Protein AF-0000000076603693 (afdb_homodimer)

Solvent-accessible surface area (backbone atoms only — not comparable to full-atom values): 17210 Å² total; per-residue (Å²): 90,34,34,38,36,34,18,38,39,65,52,44,59,67,60,52,39,51,55,46,64,73,42,57,88,72,38,78,46,38,36,31,18,12,21,44,52,58,56,62,82,32,86,73,39,59,75,39,58,51,23,32,18,96,72,34,80,58,77,83,32,40,60,62,47,77,45,74,55,86,97,42,32,35,33,35,22,10,33,82,89,34,51,42,73,48,29,48,59,62,49,48,53,49,31,60,74,66,64,32,41,33,36,38,30,27,76,61,18,45,65,46,73,48,78,54,96,79,24,38,38,36,22,31,8,3,56,64,59,26,27,62,36,86,64,30,20,27,28,44,36,37,47,58,95,53,35,40,37,40,35,32,24,33,90,86,71,45,80,76,46,74,48,77,44,75,58,75,134,91,32,34,38,36,35,16,37,40,66,51,44,59,66,60,51,38,52,54,46,64,73,41,56,87,72,37,78,44,36,37,30,18,12,20,44,53,58,55,61,83,33,86,74,37,59,76,37,57,52,23,33,20,96,72,33,80,56,76,84,32,40,61,62,46,78,45,76,55,86,95,41,32,34,35,36,23,10,34,82,91,34,50,42,72,50,30,48,60,60,48,49,54,50,31,59,76,67,63,31,41,34,36,40,31,27,76,62,19,45,64,45,74,48,77,53,95,78,23,36,38,38,22,30,8,4,54,64,60,27,26,61,36,88,65,33,20,27,28,45,36,37,48,56,95,52,33,40,37,42,35,30,23,33,89,85,71,45,80,75,48,74,48,78,42,75,58,75,132

pLDDT: mean 96.9, std 3.81, range [58.75, 98.94]

Foldseek 3Di:
DKEWEAEQQQCPQVLLQLVCVVCVVPHPAYEYQENNLDACVDPSNVRYLYAYDPNHPHPVHHQWDWDDDPPFIEIGHACPVQPVLPDCVSVVVVCVVSVGQEYEYEDNLEFDWDQDPNHIYTYQHHQHDHPPDPFHWIWMWDDDPFKIKIFIAHSVGDTDDIDIDTRDD/DKEWEAEQQQQPQVLLQLVCVVCVVPHPAYEYQENNLDACVDPSN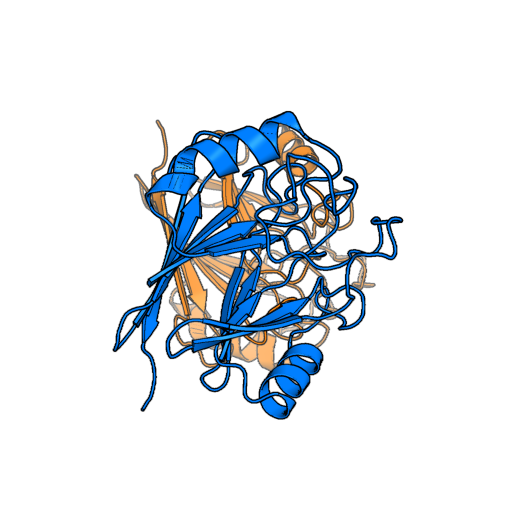VRYLYAYDPNHPHPVHHQWDWDDDPPFIEIGHACPVQPVLPDCVSVVVVCVVSVGQEYEYEDNLEFDWDQDPNHIYTYQHHQHDHPPDPFHWIWMWDDDPFKIKIFIAHSVGDTDDIDIDTRDD

Secondary structure (DSSP, 8-state):
-EEEEE---TT-HHHHHHHHHHHTTT-SEEEE-S---S-TTSTTTTTEEE---TT---TTS-SEEEEEETTEEEEEE-STTTTTTT-SHHHHHHHHHTT-SEEE--SS---EEEEETTEEEEE---SSS-SSSS---EEEEEE-SSEEEEEEE-TTS-EEEEEEEE---/-EEEEE---TT-HHHHHHHHHHHTTT-SEEEE-S---S-TTSTTTTTEEE---TT---TTS-SEEEEEETTEEEEEE-STTTTTTT-SHHHHHHHHHTT-SEEE--SS---EEEEETTEEEEE---SSS-SSSS---EEEEEE-SSEEEEEEE-TTS-EEEEEEEE---

Structure (mmCIF, N/CA/C/O backbone):
data_AF-0000000076603693-model_v1
#
loop_
_entity.id
_entity.type
_entity.pdbx_description
1 polymer Phosphoesterase
#
loop_
_atom_site.group_PDB
_atom_site.id
_atom_site.type_symbol
_atom_site.label_atom_id
_atom_site.label_alt_id
_atom_site.label_comp_id
_atom_site.label_asym_id
_atom_site.label_entity_id
_atom_site.label_seq_id
_atom_site.pdbx_PDB_ins_code
_atom_site.Cartn_x
_atom_site.Cartn_y
_atom_site.Cartn_z
_atom_site.occupancy
_atom_site.B_iso_or_equiv
_atom_site.auth_seq_id
_atom_site.auth_comp_id
_atom_site.auth_asym_id
_atom_site.auth_atom_id
_atom_site.pdbx_PDB_model_num
ATOM 1 N N . MET A 1 1 ? 12.805 22.625 1.606 1 96.12 1 MET A N 1
ATOM 2 C CA . MET A 1 1 ? 11.688 22.703 2.545 1 96.12 1 MET A CA 1
ATOM 3 C C . MET A 1 1 ? 11.352 21.328 3.105 1 96.12 1 MET A C 1
ATOM 5 O O . MET A 1 1 ? 11.453 20.328 2.396 1 96.12 1 MET A O 1
ATOM 9 N N . LYS A 1 2 ? 10.938 21.312 4.422 1 98.5 2 LYS A N 1
ATOM 10 C CA . LYS A 1 2 ? 10.508 20.062 5.039 1 98.5 2 LYS A CA 1
ATOM 11 C C . LYS A 1 2 ? 9.086 20.172 5.578 1 98.5 2 LYS A C 1
ATOM 13 O O . LYS A 1 2 ? 8.727 21.188 6.184 1 98.5 2 LYS A O 1
ATOM 18 N N . VAL A 1 3 ? 8.305 19.125 5.344 1 98.81 3 VAL A N 1
ATOM 19 C CA . VAL A 1 3 ? 6.902 19.125 5.746 1 98.81 3 VAL A CA 1
ATOM 20 C C . VAL A 1 3 ? 6.594 17.844 6.52 1 98.81 3 VAL A C 1
ATOM 22 O O . VAL A 1 3 ? 6.902 16.734 6.062 1 98.81 3 VAL A O 1
ATOM 25 N N . LEU A 1 4 ? 6.062 17.984 7.715 1 98.88 4 LEU A N 1
ATOM 26 C CA . LEU A 1 4 ? 5.531 16.828 8.445 1 98.88 4 LEU A CA 1
ATOM 27 C C . LEU A 1 4 ? 4.105 16.516 8 1 98.88 4 LEU A C 1
ATOM 29 O O . LEU A 1 4 ? 3.25 17.406 7.973 1 98.88 4 LEU A O 1
ATOM 33 N N . ILE A 1 5 ? 3.789 15.32 7.598 1 98.94 5 ILE A N 1
ATOM 34 C CA . ILE A 1 5 ? 2.463 14.898 7.156 1 98.94 5 ILE A CA 1
ATOM 35 C C . ILE A 1 5 ? 2.004 13.695 7.969 1 98.94 5 ILE A C 1
ATOM 37 O O . ILE A 1 5 ? 2.701 12.68 8.031 1 98.94 5 ILE A O 1
ATOM 41 N N . MET A 1 6 ? 0.936 13.734 8.625 1 98.81 6 MET A N 1
ATOM 42 C CA . MET A 1 6 ? 0.341 12.594 9.312 1 98.81 6 MET A CA 1
ATOM 43 C C . MET A 1 6 ? -1.167 12.547 9.094 1 98.81 6 MET A C 1
ATOM 45 O O . MET A 1 6 ? -1.743 13.484 8.523 1 98.81 6 MET A O 1
ATOM 49 N N . SER A 1 7 ? -1.815 11.484 9.305 1 98.75 7 SER A N 1
ATOM 50 C CA . SER A 1 7 ? -3.246 11.273 9.102 1 98.75 7 SER A CA 1
ATOM 51 C C . SER A 1 7 ? -3.779 10.172 10.008 1 98.75 7 SER A C 1
ATOM 53 O O . SER A 1 7 ? -3.006 9.375 10.547 1 98.75 7 SER A O 1
ATOM 55 N N . ASP A 1 8 ? -5.043 10.18 10.281 1 98.75 8 ASP A N 1
ATOM 56 C CA . ASP A 1 8 ? -5.773 9.07 10.891 1 98.75 8 ASP A CA 1
ATOM 57 C C . ASP A 1 8 ? -5.176 8.695 12.242 1 98.75 8 ASP A C 1
ATOM 59 O O . ASP A 1 8 ? -4.891 7.52 12.492 1 98.75 8 ASP A O 1
ATOM 63 N N . SER A 1 9 ? -5 9.727 13.062 1 98.56 9 SER A N 1
ATOM 64 C CA . SER A 1 9 ? -4.469 9.516 14.406 1 98.56 9 SER A CA 1
ATOM 65 C C . SER A 1 9 ? -5.57 9.109 15.383 1 98.56 9 SER A C 1
ATOM 67 O O . SER A 1 9 ? -5.289 8.633 16.484 1 98.56 9 SER A O 1
ATOM 69 N N . HIS A 1 10 ? -6.832 9.352 15.117 1 98.38 10 HIS A N 1
ATOM 70 C CA . HIS A 1 10 ? -8.039 8.82 15.742 1 98.38 10 HIS A CA 1
ATOM 71 C C . HIS A 1 10 ? -8.031 9.047 17.25 1 98.38 10 HIS A C 1
ATOM 73 O O . HIS A 1 10 ? -8.25 8.117 18.031 1 98.38 10 HIS A O 1
ATOM 79 N N . GLY A 1 11 ? -7.809 10.234 17.578 1 97.88 11 GLY A N 1
ATOM 80 C CA . GLY A 1 11 ? -8.039 10.664 18.953 1 97.88 11 GLY A CA 1
ATOM 81 C C . GLY A 1 11 ? -6.844 10.438 19.859 1 97.88 11 GLY A C 1
ATOM 82 O O . GLY A 1 11 ? -6.902 10.727 21.047 1 97.88 11 GLY A O 1
ATOM 83 N N . ASN A 1 12 ? -5.738 9.938 19.281 1 97.94 12 ASN A N 1
ATOM 84 C CA . ASN A 1 12 ? -4.566 9.695 20.109 1 97.94 12 ASN A CA 1
ATOM 85 C C . ASN A 1 12 ? -3.756 10.969 20.328 1 97.94 12 ASN A C 1
ATOM 87 O O . ASN A 1 12 ? -2.773 11.211 19.625 1 97.94 12 ASN A O 1
ATOM 91 N N . LYS A 1 13 ? -4.035 11.68 21.375 1 97.44 13 LYS A N 1
ATOM 92 C CA . LYS A 1 13 ? -3.445 12.977 21.688 1 97.44 13 LYS A CA 1
ATOM 93 C C . LYS A 1 13 ? -1.946 12.852 21.938 1 97.44 13 LYS A C 1
ATOM 95 O O . LYS A 1 13 ? -1.162 13.688 21.484 1 97.44 13 LYS A O 1
ATOM 100 N N . GLU A 1 14 ? -1.661 11.844 22.641 1 97.44 14 GLU A N 1
ATOM 101 C CA . GLU A 1 14 ? -0.266 11.656 23.031 1 97.44 14 GLU A CA 1
ATOM 102 C C . GLU A 1 14 ? 0.625 11.461 21.797 1 97.44 14 GLU A C 1
ATOM 104 O O . GLU A 1 14 ? 1.678 12.094 21.688 1 97.44 14 GLU A O 1
ATOM 109 N N . LEU A 1 15 ? 0.207 10.664 20.938 1 97.06 15 LEU A N 1
ATOM 110 C CA . LEU A 1 15 ? 0.999 10.359 19.75 1 97.06 15 LEU A CA 1
ATOM 111 C C . LEU A 1 15 ? 1.124 11.594 18.859 1 97.06 15 LEU A C 1
ATOM 113 O O . LEU A 1 15 ? 2.205 11.875 18.328 1 97.06 15 LEU A O 1
ATOM 117 N N . VAL A 1 16 ? 0.057 12.297 18.688 1 98.19 16 VAL A N 1
ATOM 118 C CA . VAL A 1 16 ? 0.074 13.508 17.875 1 98.19 16 VAL A CA 1
ATOM 119 C C . VAL A 1 16 ? 1.059 14.516 18.469 1 98.19 16 VAL A C 1
ATOM 121 O O . VAL A 1 16 ? 1.891 15.078 17.75 1 98.19 16 VAL A O 1
ATOM 124 N N . THR A 1 17 ? 0.983 14.695 19.734 1 97.88 17 THR A N 1
ATOM 125 C CA . THR A 1 17 ? 1.849 15.656 20.422 1 97.88 17 THR A CA 1
ATOM 126 C C . THR A 1 17 ? 3.309 15.219 20.328 1 97.88 17 THR A C 1
ATOM 128 O O . THR A 1 17 ? 4.188 16.047 20.062 1 97.88 17 THR A O 1
ATOM 131 N N . LYS A 1 18 ? 3.531 13.977 20.547 1 97.75 18 LYS A N 1
ATOM 132 C CA . LYS A 1 18 ? 4.887 13.438 20.516 1 97.75 18 LYS A CA 1
ATOM 133 C C . LYS A 1 18 ? 5.535 13.664 19.156 1 97.75 18 LYS A C 1
ATOM 135 O O . LYS A 1 18 ? 6.676 14.133 19.078 1 97.75 18 LYS A O 1
ATOM 140 N N . VAL A 1 19 ? 4.848 13.367 18.094 1 98.06 19 VAL A N 1
ATOM 141 C CA . VAL A 1 19 ? 5.375 13.523 16.75 1 98.06 19 VAL A CA 1
ATOM 142 C C . VAL A 1 19 ? 5.594 15.008 16.438 1 98.06 19 VAL A C 1
ATOM 144 O O . VAL A 1 19 ? 6.629 15.391 15.898 1 98.06 19 VAL A O 1
ATOM 147 N N . LYS A 1 20 ? 4.66 15.781 16.812 1 97.75 20 LYS A N 1
ATOM 148 C CA . LYS A 1 20 ? 4.754 17.234 16.656 1 97.75 20 LYS A CA 1
ATOM 149 C C . LYS A 1 20 ? 6.008 17.781 17.328 1 97.75 20 LYS A C 1
ATOM 151 O O . LYS A 1 20 ? 6.793 18.484 16.703 1 97.75 20 LYS A O 1
ATOM 156 N N . GLU A 1 21 ? 6.16 17.438 18.516 1 97.38 21 GLU A N 1
ATOM 157 C CA . GLU A 1 21 ? 7.281 17.953 19.297 1 97.38 21 GLU A CA 1
ATOM 158 C C . GLU A 1 21 ? 8.609 17.438 18.766 1 97.38 21 GLU A C 1
ATOM 160 O O . GLU A 1 21 ? 9.609 18.156 18.766 1 97.38 21 GLU A O 1
ATOM 165 N N . ARG A 1 22 ? 8.609 16.25 18.328 1 97.94 22 ARG A N 1
ATOM 166 C CA . ARG A 1 22 ? 9.828 15.625 17.828 1 97.94 22 ARG A CA 1
ATOM 167 C C . ARG A 1 22 ? 10.383 16.391 16.625 1 97.94 22 ARG A C 1
ATOM 169 O O . ARG A 1 22 ? 11.602 16.5 16.469 1 97.94 22 ARG A O 1
ATOM 176 N N . HIS A 1 23 ? 9.453 16.938 15.828 1 97.94 23 HIS A N 1
ATOM 177 C CA . HIS A 1 23 ? 9.906 17.453 14.539 1 97.94 23 HIS A CA 1
ATOM 178 C C . HIS A 1 23 ? 9.688 18.953 14.43 1 97.94 23 HIS A C 1
ATOM 180 O O . HIS A 1 23 ? 10.047 19.562 13.422 1 97.94 23 HIS A O 1
ATOM 186 N N . SER A 1 24 ? 9.156 19.625 15.445 1 96.25 24 SER A N 1
ATOM 187 C CA . SER A 1 24 ? 8.719 21.016 15.391 1 96.25 24 SER A CA 1
ATOM 188 C C . SER A 1 24 ? 9.867 21.922 14.969 1 96.25 24 SER A C 1
ATOM 190 O O . SER A 1 24 ? 9.656 22.906 14.258 1 96.25 24 SER A O 1
ATOM 192 N N . ASP A 1 25 ? 11.07 21.562 15.32 1 96.44 25 ASP A N 1
ATOM 193 C CA . ASP A 1 25 ? 12.195 22.469 15.07 1 96.44 25 ASP A CA 1
ATOM 194 C C . ASP A 1 25 ? 12.797 22.234 13.688 1 96.44 25 ASP A C 1
ATOM 196 O O . ASP A 1 25 ? 13.594 23.031 13.203 1 96.44 25 ASP A O 1
ATOM 200 N N . GLU A 1 26 ? 12.414 21.234 13.062 1 97.06 26 GLU A N 1
ATOM 201 C CA . GLU A 1 26 ? 13.102 20.922 11.812 1 97.06 26 GLU A CA 1
ATOM 202 C C . GLU A 1 26 ? 12.188 21.125 10.609 1 97.06 26 GLU A C 1
ATOM 204 O O . GLU A 1 26 ? 12.656 21.266 9.484 1 97.06 26 GLU A O 1
ATOM 209 N N . VAL A 1 27 ? 10.867 21.109 10.789 1 98.12 27 VAL A N 1
ATOM 210 C CA . VAL A 1 27 ? 9.969 21.203 9.648 1 98.12 27 VAL A CA 1
ATOM 211 C C . VAL A 1 27 ? 9.453 22.625 9.508 1 98.12 27 VAL A C 1
ATOM 213 O O . VAL A 1 27 ? 9.383 23.375 10.492 1 98.12 27 VAL A O 1
ATOM 216 N N . ASN A 1 28 ? 9.07 22.969 8.258 1 97.44 28 ASN A N 1
ATOM 217 C CA . ASN A 1 28 ? 8.523 24.297 7.961 1 97.44 28 ASN A CA 1
ATOM 218 C C . ASN A 1 28 ? 7.012 24.328 8.172 1 97.44 28 ASN A C 1
ATOM 220 O O . ASN A 1 28 ? 6.461 25.375 8.539 1 97.44 28 ASN A O 1
ATOM 224 N N . VAL A 1 29 ? 6.406 23.266 7.945 1 98.12 29 VAL A N 1
ATOM 225 C CA . VAL A 1 29 ? 4.949 23.156 8.016 1 98.12 29 VAL A CA 1
ATOM 226 C C . VAL A 1 29 ? 4.555 21.766 8.477 1 98.12 29 VAL A C 1
ATOM 228 O O . VAL A 1 29 ? 5.285 20.797 8.25 1 98.12 29 VAL A O 1
ATOM 231 N N . MET A 1 30 ? 3.424 21.703 9.156 1 98.81 30 MET A N 1
ATOM 232 C CA . MET A 1 30 ? 2.842 20.422 9.562 1 98.81 30 MET A CA 1
ATOM 233 C C . MET A 1 30 ? 1.438 20.266 8.992 1 98.81 30 MET A C 1
ATOM 235 O O . MET A 1 30 ? 0.639 21.203 9.016 1 98.81 30 MET A O 1
ATOM 239 N N . ILE A 1 31 ? 1.154 19.062 8.43 1 98.88 31 ILE A N 1
ATOM 240 C CA . ILE A 1 31 ? -0.124 18.781 7.789 1 98.88 31 ILE A CA 1
ATOM 241 C C . ILE A 1 31 ? -0.776 17.562 8.461 1 98.88 31 ILE A C 1
ATOM 243 O O . ILE A 1 31 ? -0.109 16.562 8.734 1 98.88 31 ILE A O 1
ATOM 247 N N . HIS A 1 32 ? -2.008 17.656 8.828 1 98.94 32 HIS A N 1
ATOM 248 C CA . HIS A 1 32 ? -2.824 16.516 9.219 1 98.94 32 HIS A CA 1
ATOM 249 C C . HIS A 1 32 ? -3.963 16.281 8.227 1 98.94 32 HIS A C 1
ATOM 251 O O . HIS A 1 32 ? -4.824 17.141 8.055 1 98.94 32 HIS A O 1
ATOM 257 N N . CYS A 1 33 ? -4.051 15.094 7.641 1 98.88 33 CYS A N 1
ATOM 258 C CA . CYS A 1 33 ? -4.941 14.844 6.516 1 98.88 33 CYS A CA 1
ATOM 259 C C . CYS A 1 33 ? -6.305 14.352 6.996 1 98.88 33 CYS A C 1
ATOM 261 O O . CYS A 1 33 ? -7.066 13.773 6.223 1 98.88 33 CYS A O 1
ATOM 263 N N . GLY A 1 34 ? -6.637 14.523 8.227 1 98.75 34 GLY A N 1
ATOM 264 C CA . GLY A 1 34 ? -7.984 14.25 8.703 1 98.75 34 GLY A CA 1
ATOM 265 C C . GLY A 1 34 ? -8.062 13.031 9.602 1 98.75 34 GLY A C 1
ATOM 266 O O . GLY A 1 34 ? -7.086 12.297 9.75 1 98.75 34 GLY A O 1
ATOM 267 N N . ASP A 1 35 ? -9.219 12.906 10.258 1 98.81 35 ASP A N 1
ATOM 268 C CA . ASP A 1 35 ? -9.5 11.883 11.266 1 98.81 35 ASP A CA 1
ATOM 269 C C . ASP A 1 35 ? -8.531 11.984 12.438 1 98.81 35 ASP A C 1
ATOM 271 O O . ASP A 1 35 ? -7.953 10.984 12.859 1 98.81 35 ASP A O 1
ATOM 275 N N . SER A 1 36 ? -8.25 13.188 12.812 1 98.62 36 SER A N 1
ATOM 276 C CA . SER A 1 36 ? -7.562 13.414 14.078 1 98.62 36 SER A CA 1
ATOM 277 C C . SER A 1 36 ? -8.477 13.102 15.258 1 98.62 36 SER A C 1
ATOM 279 O O . SER A 1 36 ? -8.016 12.633 16.297 1 98.62 36 SER A O 1
ATOM 281 N N . GLU A 1 37 ? -9.789 13.438 15.039 1 98.62 37 GLU A N 1
ATOM 282 C CA . GLU A 1 37 ? -10.859 13.289 16.016 1 98.62 37 GLU A CA 1
ATOM 283 C C . GLU A 1 37 ? -10.617 14.195 17.234 1 98.62 37 GLU A C 1
ATOM 285 O O . GLU A 1 37 ? -11.125 13.922 18.328 1 98.62 37 GLU A O 1
ATOM 290 N N . LEU A 1 38 ? -9.734 15.109 17.094 1 98.5 38 LEU A N 1
ATOM 291 C CA . LEU A 1 38 ? -9.469 16.141 18.094 1 98.5 38 LEU A CA 1
ATOM 292 C C . LEU A 1 38 ? -10.039 17.484 17.641 1 98.5 38 LEU A C 1
ATOM 294 O O . LEU A 1 38 ? -10.188 17.734 16.438 1 98.5 38 LEU A O 1
ATOM 298 N N . PRO A 1 39 ? -10.328 18.375 18.609 1 98.12 39 PRO A N 1
ATOM 299 C CA . PRO A 1 39 ? -10.805 19.688 18.219 1 98.12 39 PRO A CA 1
ATOM 300 C C . PRO A 1 39 ? -9.758 20.484 17.438 1 98.12 39 PRO A C 1
ATOM 302 O O . PRO A 1 39 ? -8.57 20.438 17.75 1 98.12 39 PRO A O 1
ATOM 305 N N . LYS A 1 40 ? -10.219 21.203 16.422 1 97.81 40 LYS A N 1
ATOM 306 C CA . LYS A 1 40 ? -9.32 21.984 15.578 1 97.81 40 LYS A CA 1
ATOM 307 C C . LYS A 1 40 ? -8.484 22.953 16.406 1 97.81 40 LYS A C 1
ATOM 309 O O . LYS A 1 40 ? -7.309 23.188 16.109 1 97.81 40 LYS A O 1
ATOM 314 N N . ASN A 1 41 ? -9.055 23.516 17.5 1 96.75 41 ASN A N 1
ATOM 315 C CA . ASN A 1 41 ? -8.383 24.547 18.281 1 96.75 41 ASN A CA 1
ATOM 316 C C . ASN A 1 41 ? -7.66 23.938 19.484 1 96.75 41 ASN A C 1
ATOM 318 O O . ASN A 1 41 ? -7.223 24.672 20.375 1 96.75 41 ASN A O 1
ATOM 322 N N . SER A 1 42 ? -7.539 22.625 19.516 1 97.56 42 SER A N 1
ATOM 323 C CA . SER A 1 42 ? -6.785 22 20.594 1 97.56 42 SER A CA 1
ATOM 324 C C . SER A 1 42 ? -5.293 22.297 20.469 1 97.56 42 SER A C 1
ATOM 326 O O . SER A 1 42 ? -4.812 22.641 19.391 1 97.56 42 SER A O 1
ATOM 328 N N . SER A 1 43 ? -4.598 22.188 21.562 1 96.94 43 SER A N 1
ATOM 329 C CA . SER A 1 43 ? -3.158 22.422 21.578 1 96.94 43 SER A CA 1
ATOM 330 C C . SER A 1 43 ? -2.43 21.438 20.672 1 96.94 43 SER A C 1
ATOM 332 O O . SER A 1 43 ? -1.391 21.766 20.094 1 96.94 43 SER A O 1
ATOM 334 N N . GLU A 1 44 ? -2.967 20.234 20.562 1 97.38 44 GLU A N 1
ATOM 335 C CA . GLU A 1 44 ? -2.367 19.203 19.719 1 97.38 44 GLU A CA 1
ATOM 336 C C . GLU A 1 44 ? -2.432 19.578 18.25 1 97.38 44 GLU A C 1
ATOM 338 O O . GLU A 1 44 ? -1.481 19.344 17.5 1 97.38 44 GLU A O 1
ATOM 343 N N . MET A 1 45 ? -3.5 20.312 17.844 1 98.19 45 MET A N 1
ATOM 344 C CA . MET A 1 45 ? -3.779 20.438 16.406 1 98.19 45 MET A CA 1
ATOM 345 C C . MET A 1 45 ? -3.52 21.859 15.93 1 98.19 45 MET A C 1
ATOM 347 O O . MET A 1 45 ? -3.453 22.109 14.727 1 98.19 45 MET A O 1
ATOM 351 N N . ASN A 1 46 ? -3.326 22.812 16.797 1 94.69 46 ASN A N 1
ATOM 352 C CA . ASN A 1 46 ? -3.299 24.234 16.484 1 94.69 46 ASN A CA 1
ATOM 353 C C . ASN A 1 46 ? -2.182 24.578 15.492 1 94.69 46 ASN A C 1
ATOM 355 O O . ASN A 1 46 ? -2.281 25.547 14.742 1 94.69 46 ASN A O 1
ATOM 359 N N . ASP A 1 47 ? -1.159 23.812 15.406 1 95.31 47 ASP A N 1
ATOM 360 C CA . ASP A 1 47 ? -0.014 24.109 14.555 1 95.31 47 ASP A CA 1
ATOM 361 C C . ASP A 1 47 ? -0.119 23.375 13.219 1 95.31 47 ASP A C 1
ATOM 363 O O . ASP A 1 47 ? 0.723 23.547 12.336 1 95.31 47 ASP A O 1
ATOM 367 N N . PHE A 1 48 ? -1.205 22.641 12.969 1 98.56 48 PHE A N 1
ATOM 368 C CA . PHE A 1 48 ? -1.34 21.844 11.766 1 98.56 48 PHE A CA 1
ATOM 369 C C . PHE A 1 48 ? -2.23 22.531 10.742 1 98.56 48 PHE A C 1
ATOM 371 O O . PHE A 1 48 ? -3.262 23.109 11.102 1 98.56 48 PHE A O 1
ATOM 378 N N . LEU A 1 49 ? -1.777 22.609 9.5 1 98.69 49 LEU A N 1
ATOM 379 C CA . LEU A 1 49 ? -2.764 22.641 8.422 1 98.69 49 LEU A CA 1
ATOM 380 C C . LEU A 1 49 ? -3.557 21.328 8.375 1 98.69 49 LEU A C 1
ATOM 382 O O . LEU A 1 49 ? -3.037 20.297 7.945 1 98.69 49 LEU A O 1
ATOM 386 N N . ALA A 1 50 ? -4.801 21.391 8.844 1 98.88 50 ALA A N 1
ATOM 387 C CA . ALA A 1 50 ? -5.535 20.141 9.047 1 98.88 50 ALA A CA 1
ATOM 388 C C . ALA A 1 50 ? -6.883 20.172 8.328 1 98.88 50 ALA A C 1
ATOM 390 O O . ALA A 1 50 ? -7.535 21.219 8.266 1 98.88 50 ALA A O 1
ATOM 391 N N . VAL A 1 51 ? -7.266 19.062 7.797 1 98.88 51 VAL A N 1
ATOM 392 C CA . VAL A 1 51 ? -8.547 18.953 7.109 1 98.88 51 VAL A CA 1
ATOM 393 C C . VAL A 1 51 ? -9.453 17.969 7.848 1 98.88 51 VAL A C 1
ATOM 395 O O . VAL A 1 51 ? -9.008 17.281 8.766 1 98.88 51 VAL A O 1
ATOM 398 N N . ARG A 1 52 ? -10.703 17.922 7.371 1 98.75 52 ARG A N 1
ATOM 399 C CA . ARG A 1 52 ? -11.734 17.109 8.023 1 98.75 52 ARG A CA 1
ATOM 400 C C . ARG A 1 52 ? -11.773 15.703 7.445 1 98.75 52 ARG A C 1
ATOM 402 O O . ARG A 1 52 ? -11.859 15.531 6.23 1 98.75 52 ARG A O 1
ATOM 409 N N . GLY A 1 53 ? -11.664 14.734 8.328 1 98.62 53 GLY A N 1
ATOM 410 C CA . GLY A 1 53 ? -11.93 13.367 7.934 1 98.62 53 GLY A CA 1
ATOM 411 C C . GLY A 1 53 ? -13.352 12.93 8.211 1 98.62 53 GLY A C 1
ATOM 412 O O . GLY A 1 53 ? -14.133 13.672 8.805 1 98.62 53 GLY A O 1
ATOM 413 N N . ASN A 1 54 ? -13.75 11.773 7.75 1 98.5 54 ASN A N 1
ATOM 414 C CA . ASN A 1 54 ? -15.117 11.297 7.91 1 98.5 54 ASN A CA 1
ATOM 415 C C . ASN A 1 54 ? -15.438 10.984 9.367 1 98.5 54 ASN A C 1
ATOM 417 O O . ASN A 1 54 ? -16.609 10.914 9.758 1 98.5 54 ASN A O 1
ATOM 421 N N . CYS A 1 55 ? -14.445 10.805 10.234 1 98.31 55 CYS A N 1
ATOM 422 C CA . CYS A 1 55 ? -14.68 10.547 11.656 1 98.31 55 CYS A CA 1
ATOM 423 C C . CYS A 1 55 ? -14.523 11.828 12.477 1 98.31 55 CYS A C 1
ATOM 425 O O . CYS A 1 55 ? -14.578 11.789 13.703 1 98.31 55 CYS A O 1
ATOM 427 N N . ASP A 1 56 ? -14.188 12.906 11.82 1 98.56 56 ASP A N 1
ATOM 428 C CA . ASP A 1 56 ? -14.062 14.195 12.508 1 98.56 56 ASP A CA 1
ATOM 429 C C . ASP A 1 56 ? -15.422 14.898 12.602 1 98.56 56 ASP A C 1
ATOM 431 O O . ASP A 1 56 ? -16.062 15.172 11.586 1 98.56 56 ASP A O 1
ATOM 435 N N . TYR A 1 57 ? -15.773 15.305 13.789 1 96.81 57 TYR A N 1
ATOM 436 C CA . TYR A 1 57 ? -17.094 15.906 13.984 1 96.81 57 TYR A CA 1
ATOM 437 C C . TYR A 1 57 ? -16.984 17.422 14.109 1 96.81 57 TYR A C 1
ATOM 439 O O . TYR A 1 57 ? -17.984 18.141 14.016 1 96.81 57 TYR A O 1
ATOM 447 N N . ASP A 1 58 ? -15.727 17.953 14.406 1 97.25 58 ASP A N 1
ATOM 448 C CA . ASP A 1 58 ? -15.516 19.391 14.477 1 97.25 58 ASP A CA 1
ATOM 449 C C . ASP A 1 58 ? -15.586 20.016 13.086 1 97.25 58 ASP A C 1
ATOM 451 O O . ASP A 1 58 ? -14.695 19.828 12.266 1 97.25 58 ASP A O 1
ATOM 455 N N . THR A 1 59 ? -16.594 20.875 12.82 1 96.19 59 THR A N 1
ATOM 456 C CA . THR A 1 59 ? -16.891 21.438 11.5 1 96.19 59 THR A CA 1
ATOM 457 C C . THR A 1 59 ? -15.953 22.594 11.195 1 96.19 59 THR A C 1
ATOM 459 O O . THR A 1 59 ? -15.945 23.125 10.078 1 96.19 59 THR A O 1
ATOM 462 N N . LEU A 1 60 ? -15.164 22.969 12.156 1 97.38 60 LEU A N 1
ATOM 463 C CA . LEU A 1 60 ? -14.188 24.016 11.898 1 97.38 60 LEU A CA 1
ATOM 464 C C . LEU A 1 60 ? -13.102 23.547 10.945 1 97.38 60 LEU A C 1
ATOM 466 O O . LEU A 1 60 ? -12.398 24.359 10.344 1 97.38 60 LEU A O 1
ATOM 470 N N . TYR A 1 61 ? -12.906 22.25 10.82 1 98.5 61 TYR A N 1
ATOM 471 C CA . TYR A 1 61 ? -11.984 21.688 9.836 1 98.5 61 TYR A CA 1
ATOM 472 C C . TYR A 1 61 ? -12.539 21.844 8.422 1 98.5 61 TYR A C 1
ATOM 474 O O . TYR A 1 61 ? -13.68 21.484 8.156 1 98.5 61 TYR A O 1
ATOM 482 N N . PRO A 1 62 ? -11.766 22.422 7.574 1 98.56 62 PRO A N 1
ATOM 483 C CA . PRO A 1 62 ? -12.203 22.391 6.176 1 98.56 62 PRO A CA 1
ATOM 484 C C . PRO A 1 62 ? -12.125 21 5.559 1 98.56 62 PRO A C 1
ATOM 486 O O . PRO A 1 62 ? -11.359 20.156 6.035 1 98.56 62 PRO A O 1
ATOM 489 N N . GLU A 1 63 ? -12.883 20.75 4.496 1 98.31 63 GLU A N 1
ATOM 490 C CA . GLU A 1 63 ? -12.828 19.484 3.783 1 98.31 63 GLU A CA 1
ATOM 491 C C . GLU A 1 63 ? -11.57 19.375 2.93 1 98.31 63 GLU A C 1
ATOM 493 O O . GLU A 1 63 ? -11.039 18.281 2.727 1 98.31 63 GLU A O 1
ATOM 498 N N . VAL A 1 64 ? -11.211 20.5 2.418 1 98.69 64 VAL A N 1
ATOM 499 C CA . VAL A 1 64 ? -10.07 20.578 1.515 1 98.69 64 VAL A CA 1
ATOM 500 C C . VAL A 1 64 ? -9.281 21.859 1.794 1 98.69 64 VAL A C 1
ATOM 502 O O . VAL A 1 64 ? -9.867 22.891 2.123 1 98.69 64 VAL A O 1
ATOM 505 N N . LEU A 1 65 ? -7.949 21.781 1.69 1 98.75 65 LEU A N 1
ATOM 506 C CA . LEU A 1 65 ? -7.066 22.938 1.73 1 98.75 65 LEU A CA 1
ATOM 507 C C . LEU A 1 65 ? -6.137 22.953 0.522 1 98.75 65 LEU A C 1
ATOM 509 O O . LEU A 1 65 ? -5.605 21.906 0.128 1 98.75 65 LEU A O 1
ATOM 513 N N . VAL A 1 66 ? -6.035 24.031 -0.143 1 98.81 66 VAL A N 1
ATOM 514 C CA . VAL A 1 66 ? -5.004 24.281 -1.142 1 98.81 66 VAL A CA 1
ATOM 515 C C . VAL A 1 66 ? -4.047 25.359 -0.635 1 98.81 66 VAL A C 1
ATOM 517 O O . VAL A 1 66 ? -4.465 26.484 -0.364 1 98.81 66 VAL A O 1
ATOM 520 N N . GLU A 1 67 ? -2.756 24.984 -0.42 1 98.44 67 GLU A N 1
ATOM 521 C CA . GLU A 1 67 ? -1.8 25.875 0.237 1 98.44 67 GLU A CA 1
ATOM 522 C C . GLU A 1 67 ? -0.514 26 -0.574 1 98.44 67 GLU A C 1
ATOM 524 O O . GLU A 1 67 ? 0.036 25 -1.032 1 98.44 67 GLU A O 1
ATOM 529 N N . ASP A 1 68 ? -0.07 27.234 -0.764 1 98.12 68 ASP A N 1
ATOM 530 C CA . ASP A 1 68 ? 1.251 27.469 -1.338 1 98.12 68 ASP A CA 1
ATOM 531 C C . ASP A 1 68 ? 2.314 27.578 -0.246 1 98.12 68 ASP A C 1
ATOM 533 O O . ASP A 1 68 ? 2.271 28.484 0.59 1 98.12 68 ASP A O 1
ATOM 537 N N . ILE A 1 69 ? 3.137 26.625 -0.244 1 96.75 69 ILE A N 1
ATOM 538 C CA . ILE A 1 69 ? 4.262 26.641 0.683 1 96.75 69 ILE A CA 1
ATOM 539 C C . ILE A 1 69 ? 5.574 26.75 -0.098 1 96.75 69 ILE A C 1
ATOM 541 O O . ILE A 1 69 ? 5.973 25.797 -0.776 1 96.75 69 ILE A O 1
ATOM 545 N N . GLU A 1 70 ? 6.184 27.859 0.071 1 95.38 70 GLU A N 1
ATOM 546 C CA . GLU A 1 70 ? 7.297 28.203 -0.81 1 95.38 70 GLU A CA 1
ATOM 547 C C . GLU A 1 70 ? 6.914 28.016 -2.275 1 95.38 70 GLU A C 1
ATOM 549 O O . GLU A 1 70 ? 5.949 28.625 -2.748 1 95.38 70 GLU A O 1
ATOM 554 N N . GLN A 1 71 ? 7.578 27.266 -3.066 1 95.44 71 GLN A N 1
ATOM 555 C CA . GLN A 1 71 ? 7.316 27.156 -4.496 1 95.44 71 GLN A CA 1
ATOM 556 C C . GLN A 1 71 ? 6.52 25.891 -4.812 1 95.44 71 GLN A C 1
ATOM 558 O O . GLN A 1 71 ? 6.488 25.438 -5.961 1 95.44 71 GLN A O 1
ATOM 563 N N . THR A 1 72 ? 5.867 25.375 -3.854 1 97.56 72 THR A N 1
ATOM 564 C CA . THR A 1 72 ? 5.113 24.141 -4.031 1 97.56 72 THR A CA 1
ATOM 565 C C . THR A 1 72 ? 3.664 24.312 -3.586 1 97.56 72 THR A C 1
ATOM 567 O O . THR A 1 72 ? 3.402 24.828 -2.498 1 97.56 72 THR A O 1
ATOM 570 N N . ARG A 1 73 ? 2.785 24.016 -4.484 1 98.62 73 ARG A N 1
ATOM 571 C CA . ARG A 1 73 ? 1.366 24.094 -4.145 1 98.62 73 ARG A CA 1
ATOM 572 C C . ARG A 1 73 ? 0.852 22.734 -3.672 1 98.62 73 ARG A C 1
ATOM 574 O O . ARG A 1 73 ? 0.964 21.734 -4.387 1 98.62 73 ARG A O 1
ATOM 581 N N . PHE A 1 74 ? 0.251 22.656 -2.441 1 98.81 74 PHE A N 1
ATOM 582 C CA . PHE A 1 74 ? -0.253 21.453 -1.811 1 98.81 74 PHE A CA 1
ATOM 583 C C . PHE A 1 74 ? -1.774 21.391 -1.88 1 98.81 74 PHE A C 1
ATOM 585 O O . PHE A 1 74 ? -2.449 22.391 -1.609 1 98.81 74 PHE A O 1
ATOM 592 N N . LEU A 1 75 ? -2.264 20.297 -2.324 1 98.94 75 LEU A N 1
ATOM 593 C CA . LEU A 1 75 ? -3.662 19.938 -2.109 1 98.94 75 LEU A CA 1
ATOM 594 C C . LEU A 1 75 ? -3.799 18.953 -0.948 1 98.94 75 LEU A C 1
ATOM 596 O O . LEU A 1 75 ? -3.217 17.875 -0.974 1 98.94 75 LEU A O 1
ATOM 600 N N . ILE A 1 76 ? -4.535 19.328 0.094 1 98.88 76 ILE A N 1
ATOM 601 C CA . ILE A 1 76 ? -4.691 18.516 1.304 1 98.88 76 ILE A CA 1
ATOM 602 C C . ILE A 1 76 ? -6.156 18.141 1.489 1 98.88 76 ILE A C 1
ATOM 604 O O . ILE A 1 76 ? -7.031 19.016 1.502 1 98.88 76 ILE A O 1
ATOM 608 N N . THR A 1 77 ? -6.406 16.859 1.543 1 98.88 77 THR A N 1
ATOM 609 C CA . THR A 1 77 ? -7.746 16.328 1.79 1 98.88 77 THR A CA 1
ATOM 610 C C . THR A 1 77 ? -7.672 14.977 2.49 1 98.88 77 THR A C 1
ATOM 612 O O . THR A 1 77 ? -6.617 14.336 2.508 1 98.88 77 THR A O 1
ATOM 615 N N . HIS A 1 78 ? -8.766 14.578 3.066 1 98.81 78 HIS A N 1
ATOM 616 C CA . HIS A 1 78 ? -8.773 13.281 3.729 1 98.81 78 HIS A CA 1
ATOM 617 C C . HIS A 1 78 ? -8.891 12.141 2.717 1 98.81 78 HIS A C 1
ATOM 619 O O . HIS A 1 78 ? -8.281 11.086 2.889 1 98.81 78 HIS A O 1
ATOM 625 N N . GLY A 1 79 ? -9.727 12.359 1.705 1 98.06 79 GLY A N 1
ATOM 626 C CA . GLY A 1 79 ? -9.812 11.398 0.616 1 98.06 79 GLY A CA 1
ATOM 627 C C . GLY A 1 79 ? -11.102 10.602 0.624 1 98.06 79 GLY A C 1
ATOM 628 O O . GLY A 1 79 ? -11.453 9.969 -0.374 1 98.06 79 GLY A O 1
ATOM 629 N N . HIS A 1 80 ? -11.922 10.594 1.676 1 97.62 80 HIS A N 1
ATOM 630 C CA . HIS A 1 80 ? -13.133 9.789 1.771 1 97.62 80 HIS A CA 1
ATOM 631 C C . HIS A 1 80 ? -14.172 10.234 0.743 1 97.62 80 HIS A C 1
ATOM 633 O O . HIS A 1 80 ? -15.07 9.469 0.395 1 97.62 80 HIS A O 1
ATOM 639 N N . LEU A 1 81 ? -14.039 11.461 0.204 1 97 81 LEU A N 1
ATOM 640 C CA . LEU A 1 81 ? -14.961 11.969 -0.806 1 97 81 LEU A CA 1
ATOM 641 C C . LEU A 1 81 ? -14.391 11.773 -2.207 1 97 81 LEU A C 1
ATOM 643 O O . LEU A 1 81 ? -15.008 12.188 -3.193 1 97 81 LEU A O 1
ATOM 647 N N . HIS A 1 82 ? -13.227 11.141 -2.314 1 97.19 82 HIS A N 1
ATOM 648 C CA . HIS A 1 82 ? -12.531 11.102 -3.596 1 97.19 82 HIS A CA 1
ATOM 649 C C . HIS A 1 82 ? -12.203 9.672 -4.008 1 97.19 82 HIS A C 1
ATOM 651 O O . HIS A 1 82 ? -11.336 9.453 -4.859 1 97.19 82 HIS A O 1
ATOM 657 N N . GLN A 1 83 ? -12.75 8.664 -3.383 1 95.94 83 GLN A N 1
ATOM 658 C CA . GLN A 1 83 ? -12.648 7.254 -3.748 1 95.94 83 GLN A CA 1
ATOM 659 C C . GLN A 1 83 ? -11.211 6.766 -3.656 1 95.94 83 GLN A C 1
ATOM 661 O O . GLN A 1 83 ? -10.766 5.969 -4.484 1 95.94 83 GLN A O 1
ATOM 666 N N . VAL A 1 84 ? -10.453 7.223 -2.707 1 95.56 84 VAL A N 1
ATOM 667 C CA . VAL A 1 84 ? -9.016 6.984 -2.643 1 95.56 84 VAL A CA 1
ATOM 668 C C . VAL A 1 84 ? -8.75 5.523 -2.289 1 95.56 84 VAL A C 1
ATOM 670 O O . VAL A 1 84 ? -7.633 5.027 -2.477 1 95.56 84 VAL A O 1
ATOM 673 N N . LYS A 1 85 ? -9.766 4.781 -1.75 1 93.69 85 LYS A N 1
ATOM 674 C CA . LYS A 1 85 ? -9.578 3.369 -1.438 1 93.69 85 LYS A CA 1
ATOM 675 C C . LYS A 1 85 ? -9.609 2.518 -2.703 1 93.69 85 LYS A C 1
ATOM 677 O O . LYS A 1 85 ? -9.195 1.354 -2.688 1 93.69 85 LYS A O 1
ATOM 682 N N . THR A 1 86 ? -10.07 3.129 -3.812 1 93.62 86 THR A N 1
ATOM 683 C CA . THR A 1 86 ? -10.211 2.395 -5.066 1 93.62 86 THR A CA 1
ATOM 684 C C . THR A 1 86 ? -9.227 2.91 -6.109 1 93.62 86 THR A C 1
ATOM 686 O O . THR A 1 86 ? -8.477 2.131 -6.707 1 93.62 86 THR A O 1
ATOM 689 N N . THR A 1 87 ? -9.188 4.219 -6.289 1 93.12 87 THR A N 1
ATOM 690 C CA . THR A 1 87 ? -8.367 4.816 -7.336 1 93.12 87 THR A CA 1
ATOM 691 C C . THR A 1 87 ? -7.926 6.223 -6.941 1 93.12 87 THR A C 1
ATOM 693 O O . THR A 1 87 ? -8.586 6.883 -6.137 1 93.12 87 THR A O 1
ATOM 696 N N . LEU A 1 88 ? -6.805 6.648 -7.602 1 95.69 88 LEU A N 1
ATOM 697 C CA . LEU A 1 88 ? -6.34 8.008 -7.348 1 95.69 88 LEU A CA 1
ATOM 698 C C . LEU A 1 88 ? 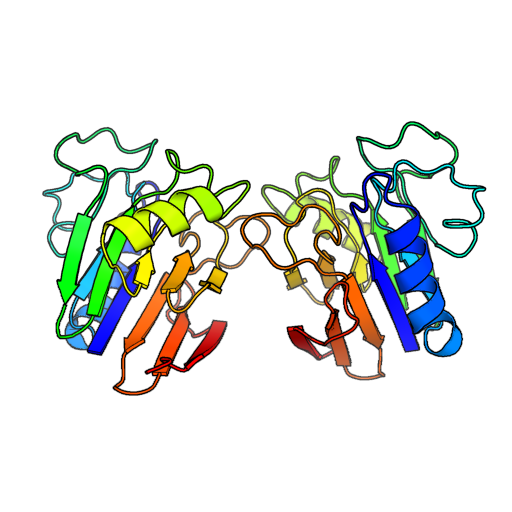-6.879 8.969 -8.406 1 95.69 88 LEU A C 1
ATOM 700 O O . LEU A 1 88 ? -6.684 10.18 -8.305 1 95.69 88 LEU A O 1
ATOM 704 N N . MET A 1 89 ? -7.602 8.484 -9.289 1 94.94 89 MET A N 1
ATOM 705 C CA . MET A 1 89 ? -7.941 9.25 -10.484 1 94.94 89 MET A CA 1
ATOM 706 C C . MET A 1 89 ? -8.797 10.461 -10.125 1 94.94 89 MET A C 1
ATOM 708 O O . MET A 1 89 ? -8.516 11.578 -10.562 1 94.94 89 MET A O 1
ATOM 712 N N . PRO A 1 90 ? -9.891 10.328 -9.305 1 97.12 90 PRO A N 1
ATOM 713 C CA . PRO A 1 90 ? -10.656 11.523 -8.945 1 97.12 90 PRO A CA 1
ATOM 714 C C . PRO A 1 90 ? -9.805 12.586 -8.258 1 97.12 90 PRO A C 1
ATOM 716 O O . PRO A 1 90 ? -9.953 13.781 -8.547 1 97.12 90 PRO A O 1
ATOM 719 N N . LEU A 1 91 ? -8.961 12.188 -7.422 1 97.19 91 LEU A N 1
ATOM 720 C CA . LEU A 1 91 ? -8.086 13.125 -6.719 1 97.19 91 LEU A CA 1
ATOM 721 C C . LEU A 1 91 ? -7.078 13.75 -7.672 1 97.19 91 LEU A C 1
ATOM 723 O O . LEU A 1 91 ? -6.711 14.922 -7.516 1 97.19 91 LEU A O 1
ATOM 727 N N . LYS A 1 92 ? -6.586 12.984 -8.609 1 97.31 92 LYS A N 1
ATOM 728 C CA . LYS A 1 92 ? -5.684 13.5 -9.633 1 97.31 92 LYS A CA 1
ATOM 729 C C . LYS A 1 92 ? -6.344 14.633 -10.422 1 97.31 92 LYS A C 1
ATOM 731 O O . LYS A 1 92 ? -5.73 15.672 -10.648 1 97.31 92 LYS A O 1
ATOM 736 N N . TYR A 1 93 ? -7.539 14.391 -10.781 1 97.69 93 TYR A N 1
ATOM 737 C CA . TYR A 1 93 ? -8.266 15.406 -11.531 1 97.69 93 TYR A CA 1
ATOM 738 C C . TYR A 1 93 ? -8.438 16.672 -10.711 1 97.69 93 TYR A C 1
ATOM 740 O O . TYR A 1 93 ? -8.289 17.781 -11.227 1 97.69 93 TYR A O 1
ATOM 748 N N . LYS A 1 94 ? -8.703 16.531 -9.484 1 98.06 94 LYS A N 1
ATOM 749 C CA . LYS A 1 94 ? -8.82 17.688 -8.609 1 98.06 94 LYS A CA 1
ATOM 750 C C . LYS A 1 94 ? -7.488 18.422 -8.508 1 98.06 94 LYS A C 1
ATOM 752 O O . LYS A 1 94 ? -7.449 19.656 -8.531 1 98.06 94 LYS A O 1
ATOM 757 N N . ALA A 1 95 ? -6.441 17.688 -8.336 1 98.44 95 ALA A N 1
ATOM 758 C CA . ALA A 1 95 ? -5.109 18.281 -8.258 1 98.44 95 ALA A CA 1
ATOM 759 C C . ALA A 1 95 ? -4.793 19.094 -9.508 1 98.44 95 ALA A C 1
ATOM 761 O O . ALA A 1 95 ? -4.223 20.188 -9.422 1 98.44 95 ALA A O 1
ATOM 762 N N . GLU A 1 96 ? -5.137 18.516 -10.617 1 97.69 96 GLU A N 1
ATOM 763 C CA . GLU A 1 96 ? -4.93 19.219 -11.883 1 97.69 96 GLU A CA 1
ATOM 764 C C . GLU A 1 96 ? -5.754 20.5 -11.945 1 97.69 96 GLU A C 1
ATOM 766 O O . GLU A 1 96 ? -5.254 21.547 -12.367 1 97.69 96 GLU A O 1
ATOM 771 N N . GLU A 1 97 ? -6.992 20.375 -11.555 1 98.06 97 GLU A N 1
ATOM 772 C CA . GLU A 1 97 ? -7.871 21.531 -11.531 1 98.06 97 GLU A CA 1
ATOM 773 C C . GLU A 1 97 ? -7.293 22.656 -10.656 1 98.06 97 GLU A C 1
ATOM 775 O O . GLU A 1 97 ? -7.398 23.828 -11 1 98.06 97 GLU A O 1
ATOM 780 N N . ASP A 1 98 ? -6.676 22.297 -9.586 1 98.25 98 ASP A N 1
ATOM 781 C CA . ASP A 1 98 ? -6.168 23.266 -8.625 1 98.25 98 ASP A CA 1
ATOM 782 C C . ASP A 1 98 ? -4.691 23.562 -8.875 1 98.25 98 ASP A C 1
ATOM 784 O O . ASP A 1 98 ? -4.07 24.312 -8.125 1 98.25 98 ASP A O 1
ATOM 788 N N . ASN A 1 99 ? -4.109 22.922 -9.883 1 98.12 99 ASN A N 1
ATOM 789 C CA . ASN A 1 99 ? -2.703 23.094 -10.242 1 98.12 99 ASN A CA 1
ATOM 790 C C . ASN A 1 99 ? -1.783 22.734 -9.07 1 98.12 99 ASN A C 1
ATOM 792 O O . ASN A 1 99 ? -0.83 23.469 -8.789 1 98.12 99 ASN A O 1
ATOM 796 N N . ALA A 1 100 ? -2.145 21.75 -8.336 1 98.56 100 ALA A N 1
ATOM 797 C CA . ALA A 1 100 ? -1.343 21.297 -7.199 1 98.56 100 ALA A CA 1
ATOM 798 C C . ALA A 1 100 ? -0.143 20.469 -7.668 1 98.56 100 ALA A C 1
ATOM 800 O O . ALA A 1 100 ? -0.239 19.719 -8.641 1 98.56 100 ALA A O 1
ATOM 801 N N . ASN A 1 101 ? 1.01 20.547 -6.949 1 98.12 101 ASN A N 1
ATOM 802 C CA . ASN A 1 101 ? 2.211 19.75 -7.191 1 98.12 101 ASN A CA 1
ATOM 803 C C . ASN A 1 101 ? 2.246 18.516 -6.309 1 98.12 101 ASN A C 1
ATOM 805 O O . ASN A 1 101 ? 2.758 17.469 -6.723 1 98.12 101 ASN A O 1
ATOM 809 N N . VA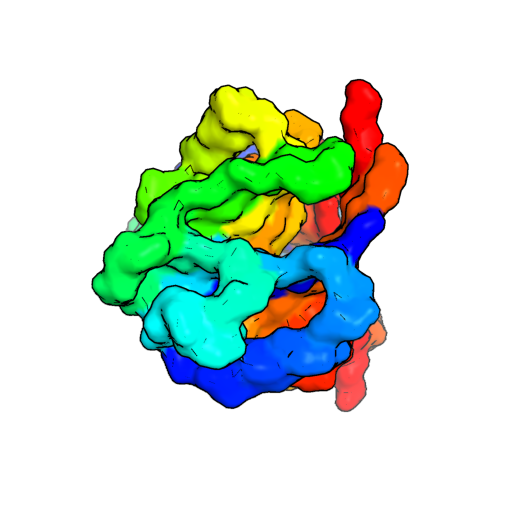L A 1 102 ? 1.718 18.703 -5.125 1 98.69 102 VAL A N 1
ATOM 810 C CA . VAL A 1 102 ? 1.721 17.641 -4.129 1 98.69 102 VAL A CA 1
ATOM 811 C C . VAL A 1 102 ? 0.319 17.469 -3.549 1 98.69 102 VAL A C 1
ATOM 813 O O . VAL A 1 102 ? -0.35 18.453 -3.227 1 98.69 102 VAL A O 1
ATOM 816 N N . VAL A 1 103 ? -0.134 16.25 -3.5 1 98.88 103 VAL A N 1
ATOM 817 C CA . VAL A 1 103 ? -1.401 15.914 -2.863 1 98.88 103 VAL A CA 1
ATOM 818 C C . VAL A 1 103 ? -1.142 15.102 -1.599 1 98.88 103 VAL A C 1
ATOM 820 O O . VAL A 1 103 ? -0.445 14.086 -1.639 1 98.88 103 VAL A O 1
ATOM 823 N N . CYS A 1 104 ? -1.64 15.523 -0.439 1 98.88 104 CYS A N 1
ATOM 824 C CA . CYS A 1 104 ? -1.611 14.797 0.823 1 98.88 104 CYS A CA 1
ATOM 825 C C . CYS A 1 104 ? -3.006 14.312 1.206 1 98.88 104 CYS A C 1
ATOM 827 O O . CYS A 1 104 ? -3.953 15.102 1.235 1 98.88 104 CYS A O 1
ATOM 829 N N . PHE A 1 105 ? -3.082 13.016 1.411 1 98.75 105 PHE A N 1
ATOM 830 C CA . PHE A 1 105 ? -4.395 12.461 1.722 1 98.75 105 PHE A CA 1
ATOM 831 C C . PHE A 1 105 ? -4.266 11.273 2.664 1 98.75 105 PHE A C 1
ATOM 833 O O . PHE A 1 105 ? -3.156 10.828 2.969 1 98.75 105 PHE A O 1
ATOM 840 N N . GLY A 1 106 ? -5.375 10.797 3.279 1 98.5 106 GLY A N 1
ATOM 841 C CA . GLY A 1 106 ? -5.41 9.672 4.195 1 98.5 106 GLY A CA 1
ATOM 842 C C . GLY A 1 106 ? -6.59 8.75 3.959 1 98.5 106 GLY A C 1
ATOM 843 O O . GLY A 1 106 ? -6.809 8.281 2.836 1 98.5 106 GLY A O 1
ATOM 844 N N . HIS A 1 107 ? -7.254 8.383 4.938 1 98.19 107 HIS A N 1
ATOM 845 C CA . HIS A 1 107 ? -8.531 7.672 4.922 1 98.19 107 HIS A CA 1
ATOM 846 C C . HIS A 1 107 ? -8.312 6.168 4.793 1 98.19 107 HIS A C 1
ATOM 848 O O . HIS A 1 107 ? -8.852 5.391 5.582 1 98.19 107 HIS A O 1
ATOM 854 N N . SER A 1 108 ? -7.477 5.73 3.873 1 97.12 108 SER A N 1
ATOM 855 C CA . SER A 1 108 ? -7.27 4.305 3.641 1 97.12 108 SER A CA 1
ATOM 856 C C . SER A 1 108 ? -6.379 3.691 4.715 1 97.12 108 SER A C 1
ATOM 858 O O . SER A 1 108 ? -6.371 2.473 4.902 1 97.12 108 SER A O 1
ATOM 860 N N . HIS A 1 109 ? -5.598 4.469 5.414 1 97.81 109 HIS A N 1
ATOM 861 C CA . HIS A 1 109 ? -4.641 4.059 6.434 1 97.81 109 HIS A CA 1
ATOM 862 C C . HIS A 1 109 ? -3.465 3.307 5.816 1 97.81 109 HIS A C 1
ATOM 864 O O . HIS A 1 109 ? -2.74 2.594 6.516 1 97.81 109 HIS A O 1
ATOM 870 N N . ILE A 1 110 ? -3.348 3.367 4.555 1 96.75 110 ILE A N 1
ATOM 871 C CA . ILE A 1 110 ? -2.311 2.635 3.84 1 96.75 110 ILE A CA 1
ATOM 872 C C . ILE A 1 110 ? -1.247 3.607 3.334 1 96.75 110 ILE A C 1
ATOM 874 O O . ILE A 1 110 ? -1.535 4.477 2.508 1 96.75 110 ILE A O 1
ATOM 878 N N . ALA A 1 111 ? -0.04 3.418 3.797 1 96.62 111 ALA A N 1
ATOM 879 C CA . ALA A 1 111 ? 1.079 4.281 3.426 1 96.62 111 ALA A CA 1
ATOM 880 C C . ALA A 1 111 ? 1.436 4.113 1.951 1 96.62 111 ALA A C 1
ATOM 882 O O . ALA A 1 111 ? 1.509 2.988 1.448 1 96.62 111 ALA A O 1
ATOM 883 N N . GLY A 1 112 ? 1.609 5.262 1.243 1 95 112 GLY A N 1
ATOM 884 C CA . GLY A 1 112 ? 2.021 5.203 -0.151 1 95 112 GLY A CA 1
ATOM 885 C C . GLY A 1 112 ? 2.367 6.562 -0.726 1 95 112 GLY A C 1
ATOM 886 O O . GLY A 1 112 ? 1.793 7.578 -0.324 1 95 112 GLY A O 1
ATOM 887 N N . ALA A 1 113 ? 3.311 6.562 -1.646 1 96.88 113 ALA A N 1
ATOM 888 C CA . ALA A 1 113 ? 3.688 7.754 -2.404 1 96.88 113 ALA A CA 1
ATOM 889 C C . ALA A 1 113 ? 3.871 7.426 -3.883 1 96.88 113 ALA A C 1
ATOM 891 O O . ALA A 1 113 ? 4.516 6.434 -4.23 1 96.88 113 ALA A O 1
ATOM 892 N N . GLU A 1 114 ? 3.287 8.227 -4.715 1 95.44 114 GLU A N 1
ATOM 893 C CA . GLU A 1 114 ? 3.354 7.965 -6.148 1 95.44 114 GLU A CA 1
ATOM 894 C C . GLU A 1 114 ? 3.322 9.266 -6.949 1 95.44 114 GLU A C 1
ATOM 896 O O . GLU A 1 114 ? 2.596 10.195 -6.602 1 95.44 114 GLU A O 1
ATOM 901 N N . MET A 1 115 ? 4.188 9.312 -7.98 1 95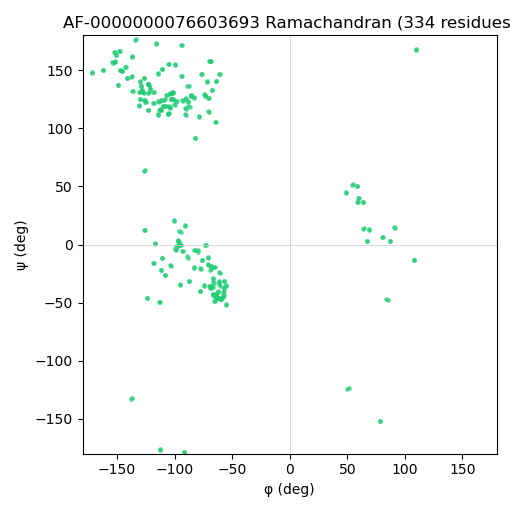.75 115 MET A N 1
ATOM 902 C CA . MET A 1 115 ? 4.145 10.414 -8.945 1 95.75 115 MET A CA 1
ATOM 903 C C . MET A 1 115 ? 3.225 10.07 -10.117 1 95.75 115 MET A C 1
ATOM 905 O O . MET A 1 115 ? 3.426 9.07 -10.797 1 95.75 115 MET A O 1
ATOM 909 N N . VAL A 1 116 ? 2.193 10.844 -10.258 1 93.94 116 VAL A N 1
ATOM 910 C CA . VAL A 1 116 ? 1.269 10.656 -11.375 1 93.94 116 VAL A CA 1
ATOM 911 C C . VAL A 1 116 ? 1.162 11.945 -12.18 1 93.94 116 VAL A C 1
ATOM 913 O O . VAL A 1 116 ? 0.687 12.961 -11.672 1 93.94 116 VAL A O 1
ATOM 916 N N . ASP A 1 117 ? 1.597 11.906 -13.445 1 93.38 117 ASP A N 1
ATOM 917 C CA . ASP A 1 117 ? 1.556 13.062 -14.336 1 93.38 117 ASP A CA 1
ATOM 918 C C . ASP A 1 117 ? 2.135 14.305 -13.664 1 93.38 117 ASP A C 1
ATOM 920 O O . ASP A 1 117 ? 1.497 15.352 -13.641 1 93.38 117 ASP A O 1
ATOM 924 N N . HIS A 1 118 ? 3.201 14.227 -13 1 94.81 118 HIS A N 1
ATOM 925 C CA . HIS A 1 118 ? 4.023 15.289 -12.43 1 94.81 118 HIS A CA 1
ATOM 926 C C . HIS A 1 118 ? 3.449 15.789 -11.109 1 94.81 118 HIS A C 1
ATOM 928 O O . HIS A 1 118 ? 3.867 16.828 -10.594 1 94.81 118 HIS A O 1
ATOM 934 N N . VAL A 1 119 ? 2.428 15.125 -10.625 1 97.25 119 VAL A N 1
ATOM 935 C CA . VAL A 1 119 ? 1.886 15.43 -9.305 1 97.25 119 VAL A CA 1
ATOM 936 C C . VAL A 1 119 ? 2.258 14.328 -8.32 1 97.25 119 VAL A C 1
ATOM 938 O O . VAL A 1 119 ? 2.1 13.141 -8.625 1 97.25 119 VAL A O 1
ATOM 941 N N . LEU A 1 120 ? 2.812 14.688 -7.191 1 98.25 120 LEU A N 1
ATOM 942 C CA . LEU A 1 120 ? 3.176 13.719 -6.16 1 98.25 120 LEU A CA 1
ATOM 943 C C . LEU A 1 120 ? 2.01 13.477 -5.207 1 98.25 120 LEU A C 1
ATOM 945 O O . LEU A 1 120 ? 1.459 14.43 -4.641 1 98.25 120 LEU A O 1
ATOM 949 N N . PHE A 1 121 ? 1.575 12.219 -5.066 1 98.56 121 PHE A N 1
ATOM 950 C CA . PHE A 1 121 ? 0.544 11.812 -4.117 1 98.56 121 PHE A CA 1
ATOM 951 C C . PHE A 1 121 ? 1.165 11.141 -2.898 1 98.56 121 PHE A C 1
ATOM 953 O O . PHE A 1 121 ? 1.973 10.219 -3.033 1 98.56 121 PHE A O 1
ATOM 960 N N . ILE A 1 122 ? 0.768 11.578 -1.693 1 98.62 122 ILE A N 1
ATOM 961 C CA . ILE A 1 122 ? 1.329 11.016 -0.469 1 98.62 122 ILE A CA 1
ATOM 962 C C . ILE A 1 122 ? 0.202 10.648 0.493 1 98.62 122 ILE A C 1
ATOM 964 O O . ILE A 1 122 ? -0.595 11.508 0.885 1 98.62 122 ILE A O 1
ATOM 968 N N . ASN A 1 123 ? 0.074 9.469 0.853 1 98.69 123 ASN A N 1
ATOM 969 C CA . ASN A 1 123 ? -0.648 8.977 2.021 1 98.69 123 ASN A CA 1
ATOM 970 C C . ASN A 1 123 ? 0.308 8.539 3.129 1 98.69 123 ASN A C 1
ATOM 972 O O . ASN A 1 123 ? 1.044 7.562 2.967 1 98.69 123 ASN A O 1
ATOM 976 N N . PRO A 1 124 ? 0.31 9.258 4.215 1 98.69 124 PRO A N 1
ATOM 977 C CA . PRO A 1 124 ? 1.283 8.938 5.258 1 98.69 124 PRO A CA 1
ATOM 978 C C . PRO A 1 124 ? 0.936 7.652 6.016 1 98.69 124 PRO A C 1
ATOM 980 O O . PRO A 1 124 ? 1.719 7.191 6.848 1 98.69 124 PRO A O 1
ATOM 983 N N . GLY A 1 125 ? -0.172 7.027 5.648 1 97.88 125 GLY A N 1
ATOM 984 C CA . GLY A 1 125 ? -0.662 5.914 6.453 1 97.88 125 GLY A CA 1
ATOM 985 C C . GLY A 1 125 ? -1.384 6.359 7.711 1 97.88 125 GLY A C 1
ATOM 986 O O . GLY A 1 125 ? -2.109 7.359 7.695 1 97.88 125 GLY A O 1
ATOM 987 N N . SER A 1 126 ? -1.342 5.559 8.664 1 98 126 SER A N 1
ATOM 988 C CA . SER A 1 126 ? -1.904 5.887 9.969 1 98 126 SER A CA 1
ATOM 989 C C . SER A 1 126 ? -0.895 5.641 11.086 1 98 126 SER A C 1
ATOM 991 O O . SER A 1 126 ? -0.25 4.59 11.125 1 98 126 SER A O 1
ATOM 993 N N . ILE A 1 127 ? -0.812 6.555 11.883 1 95.94 127 ILE A N 1
ATOM 994 C CA . ILE A 1 127 ? 0.143 6.438 12.984 1 95.94 127 ILE A CA 1
ATOM 995 C C . ILE A 1 127 ? -0.472 5.621 14.117 1 95.94 127 ILE A C 1
ATOM 997 O O . ILE A 1 127 ? 0.212 5.277 15.086 1 95.94 127 ILE A O 1
ATOM 1001 N N . LEU A 1 128 ? -1.748 5.25 13.984 1 95.88 128 LEU A N 1
ATOM 1002 C CA . LEU A 1 128 ? -2.41 4.523 15.062 1 95.88 128 LEU A CA 1
ATOM 1003 C C . LEU A 1 128 ? -2.977 3.201 14.562 1 95.88 128 LEU A C 1
ATOM 1005 O O . LEU A 1 128 ? -2.791 2.16 15.195 1 95.88 128 LEU A O 1
ATOM 1009 N N . LEU A 1 129 ? -3.645 3.182 13.438 1 95.75 129 LEU A N 1
ATOM 1010 C CA . LEU A 1 129 ? -4.355 2.014 12.922 1 95.75 129 LEU A CA 1
ATOM 1011 C C . LEU A 1 129 ? -3.914 1.689 11.5 1 95.75 129 LEU A C 1
ATOM 1013 O O . LEU A 1 129 ? -4.727 1.716 10.57 1 95.75 129 LEU A O 1
ATOM 1017 N N . PRO A 1 130 ? -2.648 1.345 11.406 1 95.56 130 PRO A N 1
ATOM 1018 C CA . PRO A 1 130 ? -2.205 1.017 10.047 1 95.56 130 PRO A CA 1
ATOM 1019 C C . PRO A 1 130 ? -2.961 -0.168 9.453 1 95.56 130 PRO A C 1
ATOM 1021 O O . PRO A 1 130 ? -3.447 -1.03 10.188 1 95.56 130 PRO A O 1
ATOM 1024 N N . ARG A 1 131 ? -3.164 -0.136 8.172 1 93.69 131 ARG A N 1
ATOM 1025 C CA . ARG A 1 131 ? -3.846 -1.223 7.473 1 93.69 131 ARG A CA 1
ATOM 1026 C C . ARG A 1 131 ? -2.902 -1.933 6.508 1 93.69 131 ARG A C 1
ATOM 1028 O O . ARG A 1 131 ? -2.008 -1.308 5.934 1 93.69 131 ARG A O 1
ATOM 1035 N N . MET A 1 132 ? -3.098 -3.266 6.336 1 90 132 MET A N 1
ATOM 1036 C CA . MET A 1 132 ? -2.338 -4.148 5.457 1 90 132 MET A CA 1
ATOM 1037 C C . MET A 1 132 ? -0.9 -4.301 5.945 1 90 132 MET A C 1
ATOM 1039 O O . MET A 1 132 ? -0.046 -4.816 5.223 1 90 132 MET A O 1
ATOM 1043 N N . THR A 1 133 ? -0.606 -3.693 7.074 1 90.38 133 THR A N 1
ATOM 1044 C CA . THR A 1 133 ? 0.699 -3.74 7.723 1 90.38 133 THR A CA 1
ATOM 1045 C C . THR A 1 133 ? 0.558 -3.562 9.234 1 90.38 133 THR A C 1
ATOM 1047 O O . THR A 1 133 ? -0.517 -3.211 9.727 1 90.38 133 THR A O 1
ATOM 1050 N N . THR A 1 134 ? 1.553 -3.865 9.859 1 87.75 134 THR A N 1
ATOM 1051 C CA . THR A 1 134 ? 1.563 -3.605 11.297 1 87.75 134 THR A CA 1
ATOM 1052 C C . THR A 1 134 ? 2.324 -2.32 11.602 1 87.75 134 THR A C 1
ATOM 1054 O O . THR A 1 134 ? 2.311 -1.845 12.742 1 87.75 134 THR A O 1
ATOM 1057 N N . LYS A 1 135 ? 2.896 -1.723 10.609 1 92.06 135 LYS A N 1
ATOM 1058 C CA . LYS A 1 135 ? 3.795 -0.594 10.828 1 92.06 135 LYS A CA 1
ATOM 1059 C C . LYS A 1 135 ? 3.027 0.724 10.852 1 92.06 135 LYS A C 1
ATOM 1061 O O . LYS A 1 135 ? 2.43 1.122 9.852 1 92.06 135 LYS A O 1
ATOM 1066 N N . LYS A 1 136 ? 3.088 1.409 11.961 1 96.06 136 LYS A N 1
ATOM 1067 C CA . LYS A 1 136 ? 2.584 2.773 12.07 1 96.06 136 LYS A CA 1
ATOM 1068 C C . LYS A 1 136 ? 3.479 3.754 11.32 1 96.06 136 LYS A C 1
ATOM 1070 O O . LYS A 1 136 ? 4.703 3.633 11.352 1 96.06 136 LYS A O 1
ATOM 1075 N N . THR A 1 137 ? 2.816 4.754 10.625 1 98.19 137 THR A N 1
ATOM 1076 C CA . THR A 1 137 ? 3.707 5.605 9.844 1 98.19 137 THR A CA 1
ATOM 1077 C C . THR A 1 137 ? 3.195 7.043 9.82 1 98.19 137 THR A C 1
ATOM 1079 O O . THR A 1 137 ? 1.994 7.281 9.969 1 98.19 137 THR A O 1
ATOM 1082 N N . TYR A 1 138 ? 4.059 7.98 9.742 1 98.75 138 TYR A N 1
ATOM 1083 C CA . TYR A 1 138 ? 3.906 9.359 9.289 1 98.75 138 TYR A CA 1
ATOM 1084 C C . TYR A 1 138 ? 5.031 9.75 8.344 1 98.75 138 TYR A C 1
ATOM 1086 O O . TYR A 1 138 ? 5.938 8.953 8.086 1 98.75 138 TYR A O 1
ATOM 1094 N N . VAL A 1 139 ? 4.973 11.016 7.766 1 98.81 139 VAL A N 1
ATOM 1095 C CA . VAL A 1 139 ? 5.906 11.328 6.688 1 98.81 139 VAL A CA 1
ATOM 1096 C C . VAL A 1 139 ? 6.613 12.648 6.984 1 98.81 139 VAL A C 1
ATOM 1098 O O . VAL A 1 139 ? 5.996 13.594 7.477 1 98.81 139 VAL A O 1
ATOM 1101 N N . ILE A 1 140 ? 7.891 12.648 6.762 1 98.88 140 ILE A N 1
ATOM 1102 C CA . ILE A 1 140 ? 8.602 13.898 6.512 1 98.88 140 ILE A CA 1
ATOM 1103 C C . ILE A 1 140 ? 8.906 14.031 5.02 1 98.88 140 ILE A C 1
ATOM 1105 O O . ILE A 1 140 ? 9.609 13.195 4.449 1 98.88 140 ILE A O 1
ATOM 1109 N N . LEU A 1 141 ? 8.406 15.016 4.391 1 98.81 141 LEU A N 1
ATOM 1110 C CA . LEU A 1 141 ? 8.68 15.328 2.992 1 98.81 141 LEU A CA 1
ATOM 1111 C C . LEU A 1 141 ? 9.742 16.406 2.869 1 98.81 141 LEU A C 1
ATOM 1113 O O . LEU A 1 141 ? 9.609 17.484 3.447 1 98.81 141 LEU A O 1
ATOM 1117 N N . GLU A 1 142 ? 10.766 16.109 2.172 1 98.69 142 GLU A N 1
ATOM 1118 C CA . GLU A 1 142 ? 11.758 17.109 1.807 1 98.69 142 GLU A CA 1
ATOM 1119 C C . GLU A 1 142 ? 11.602 17.547 0.353 1 98.69 142 GLU A C 1
ATOM 1121 O O . GLU A 1 142 ? 11.602 16.703 -0.554 1 98.69 142 GLU A O 1
ATOM 1126 N N . VAL A 1 143 ? 11.461 18.828 0.171 1 98.12 143 VAL A N 1
ATOM 1127 C CA . VAL A 1 143 ? 11.305 19.391 -1.166 1 98.12 143 VAL A CA 1
ATOM 1128 C C . VAL A 1 143 ? 12.562 20.172 -1.548 1 98.12 143 VAL A C 1
ATOM 1130 O O . VAL A 1 143 ? 12.922 21.156 -0.885 1 98.12 143 VAL A O 1
ATOM 1133 N N . THR A 1 144 ? 13.164 19.734 -2.588 1 97.06 144 THR A N 1
ATOM 1134 C CA . THR A 1 144 ? 14.289 20.453 -3.16 1 97.06 144 THR A CA 1
ATOM 1135 C C . THR A 1 144 ? 13.93 21.016 -4.535 1 97.06 144 THR A C 1
ATOM 1137 O O . THR A 1 144 ? 12.789 20.906 -4.977 1 97.06 144 THR A O 1
ATOM 1140 N N . GLU A 1 145 ? 14.867 21.625 -5.207 1 95.25 145 GLU A N 1
ATOM 1141 C CA . GLU A 1 145 ? 14.625 22.188 -6.535 1 95.25 145 GLU A CA 1
ATOM 1142 C C . GLU A 1 145 ? 14.344 21.094 -7.555 1 95.25 145 GLU A C 1
ATOM 1144 O O . GLU A 1 145 ? 13.523 21.266 -8.453 1 95.25 145 GLU A O 1
ATOM 1149 N N . LYS A 1 146 ? 14.914 19.891 -7.359 1 96.31 146 LYS A N 1
ATOM 1150 C CA . LYS A 1 146 ? 14.875 18.891 -8.422 1 96.31 146 LYS A CA 1
ATOM 1151 C C . LYS A 1 146 ? 14.109 17.641 -7.977 1 96.31 146 LYS A C 1
ATOM 1153 O O . LYS A 1 146 ? 13.711 16.828 -8.805 1 96.31 146 LYS A O 1
ATOM 1158 N N . GLU A 1 147 ? 13.953 17.594 -6.613 1 97.94 147 GLU A N 1
ATOM 1159 C CA . GLU A 1 147 ? 13.453 16.297 -6.156 1 97.94 147 GLU A CA 1
ATOM 1160 C C . GLU A 1 147 ? 12.477 16.453 -4.992 1 97.94 147 GLU A C 1
ATOM 1162 O O . GLU A 1 147 ? 12.5 17.469 -4.297 1 97.94 147 GLU A O 1
ATOM 1167 N N . TYR A 1 148 ? 11.578 15.508 -4.879 1 98.25 148 TYR A N 1
ATOM 1168 C CA . TYR A 1 148 ? 10.836 15.227 -3.656 1 98.25 148 TYR A CA 1
ATOM 1169 C C . TYR A 1 148 ? 11.414 14.016 -2.934 1 98.25 148 TYR A C 1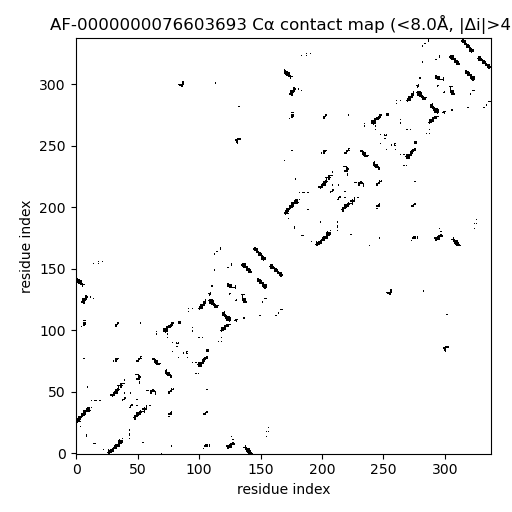
ATOM 1171 O O . TYR A 1 148 ? 11.562 12.945 -3.527 1 98.25 148 TYR A O 1
ATOM 1179 N N . ILE A 1 149 ? 11.781 14.125 -1.702 1 98.56 149 ILE A N 1
ATOM 1180 C CA . ILE A 1 149 ? 12.227 13 -0.896 1 98.56 149 ILE A CA 1
ATOM 1181 C C . ILE A 1 149 ? 11.219 12.727 0.216 1 98.56 149 ILE A C 1
ATOM 1183 O O . ILE A 1 149 ? 10.984 13.578 1.073 1 98.56 149 ILE A O 1
ATOM 1187 N N . VAL A 1 150 ? 10.586 11.523 0.174 1 98.69 150 VAL A N 1
ATOM 1188 C CA . VAL A 1 150 ? 9.539 11.133 1.117 1 98.69 150 VAL A CA 1
ATOM 1189 C C . VAL A 1 150 ? 10.094 10.125 2.117 1 98.69 150 VAL A C 1
ATOM 1191 O O . VAL A 1 150 ? 10.438 9 1.748 1 98.69 150 VAL A O 1
ATOM 1194 N N . HIS A 1 151 ? 10.203 10.508 3.406 1 98.62 151 HIS A N 1
ATOM 1195 C CA . HIS A 1 151 ? 10.641 9.602 4.465 1 98.62 151 HIS A CA 1
ATOM 1196 C C . HIS A 1 151 ? 9.461 9.148 5.32 1 98.62 151 HIS A C 1
ATOM 1198 O O . HIS A 1 151 ? 8.797 9.977 5.961 1 98.62 151 HIS A O 1
ATOM 1204 N N . TYR A 1 152 ? 9.195 7.875 5.32 1 98.38 152 TYR A N 1
ATOM 1205 C CA . TYR A 1 152 ? 8.227 7.328 6.258 1 98.38 152 TYR A CA 1
ATOM 1206 C C . TYR A 1 152 ? 8.883 6.996 7.594 1 98.38 152 TYR A C 1
ATOM 1208 O O . TYR A 1 152 ? 9.898 6.297 7.633 1 98.38 152 TYR A O 1
ATOM 1216 N N . TYR A 1 153 ? 8.289 7.512 8.648 1 98.5 153 TYR A N 1
ATOM 1217 C CA . TYR A 1 153 ? 8.734 7.277 10.016 1 98.5 153 TYR A CA 1
ATOM 1218 C C . TYR A 1 153 ? 7.73 6.426 10.781 1 98.5 153 TYR A C 1
ATOM 1220 O O . TYR A 1 153 ? 6.527 6.492 10.516 1 98.5 153 TYR A O 1
ATOM 1228 N N . ASN A 1 154 ? 8.258 5.672 11.742 1 97.12 154 ASN A N 1
ATOM 1229 C CA . ASN A 1 154 ? 7.355 5.02 12.695 1 97.12 154 ASN A CA 1
ATOM 1230 C C . ASN A 1 154 ? 7.117 5.891 13.93 1 97.12 154 ASN A C 1
ATOM 1232 O O . ASN A 1 154 ? 7.609 7.016 14 1 97.12 154 ASN A O 1
ATOM 1236 N N . ASP A 1 155 ? 6.32 5.348 14.875 1 95.5 155 ASP A N 1
ATOM 1237 C CA . ASP A 1 155 ? 5.918 6.125 16.047 1 95.5 155 ASP A CA 1
ATOM 1238 C C . ASP A 1 155 ? 7.094 6.34 16.984 1 95.5 155 ASP A C 1
ATOM 1240 O O . ASP A 1 155 ? 7.039 7.207 17.859 1 95.5 155 ASP A O 1
ATOM 1244 N N . LEU A 1 156 ? 8.203 5.621 16.75 1 95.94 156 LEU A N 1
ATOM 1245 C CA . LEU A 1 156 ? 9.398 5.766 17.578 1 95.94 156 LEU A CA 1
ATOM 1246 C C . LEU A 1 156 ? 10.359 6.789 16.984 1 95.94 156 LEU A C 1
ATOM 1248 O O . LEU A 1 156 ? 11.367 7.129 17.594 1 95.94 156 LEU A O 1
ATOM 1252 N N . GLY A 1 157 ? 10.047 7.273 15.812 1 97.06 157 GLY A N 1
ATOM 1253 C CA . GLY A 1 157 ? 10.875 8.289 15.18 1 97.06 157 GLY A CA 1
ATOM 1254 C C . GLY A 1 157 ? 11.969 7.715 14.305 1 97.06 157 GLY A C 1
ATOM 1255 O O . GLY A 1 157 ? 12.945 8.398 14 1 97.06 157 GLY A O 1
ATOM 1256 N N . ASP A 1 158 ? 11.828 6.418 13.984 1 97.38 158 ASP A N 1
ATOM 1257 C CA . ASP A 1 158 ? 12.789 5.781 13.086 1 97.38 158 ASP A CA 1
ATOM 1258 C C . ASP A 1 158 ? 12.289 5.809 11.648 1 97.38 158 ASP A C 1
ATOM 1260 O O . ASP A 1 158 ? 11.094 5.617 11.391 1 97.38 158 ASP A O 1
ATOM 1264 N N . ILE A 1 159 ? 13.203 5.965 10.672 1 97.06 159 ILE A N 1
ATOM 1265 C CA . ILE A 1 159 ? 12.844 5.867 9.266 1 97.06 159 ILE A CA 1
ATOM 1266 C C . ILE A 1 159 ? 12.586 4.41 8.898 1 97.06 159 ILE A C 1
ATOM 1268 O O . ILE A 1 159 ? 13.414 3.537 9.172 1 97.06 159 ILE A O 1
ATOM 1272 N N . VAL A 1 160 ? 11.414 4.199 8.281 1 94 160 VAL A N 1
ATOM 1273 C CA . VAL A 1 160 ? 11.086 2.818 7.934 1 94 160 VAL A CA 1
ATOM 1274 C C . VAL A 1 160 ? 11.18 2.627 6.422 1 94 160 VAL A C 1
ATOM 1276 O O . VAL A 1 160 ? 11.406 1.513 5.945 1 94 160 VAL A O 1
ATOM 1279 N N . GLN A 1 161 ? 11 3.682 5.648 1 92.69 161 GLN A N 1
ATOM 1280 C CA . GLN A 1 161 ? 11.109 3.65 4.195 1 92.69 161 GLN A CA 1
ATOM 1281 C C . GLN A 1 161 ? 11.273 5.059 3.625 1 92.69 161 GLN A C 1
ATOM 1283 O O . GLN A 1 161 ? 10.781 6.027 4.199 1 92.69 161 GLN A O 1
ATOM 1288 N N . SER A 1 162 ? 11.984 5.105 2.475 1 96.31 162 SER A N 1
ATOM 1289 C CA . SER A 1 162 ? 12.141 6.387 1.791 1 96.31 162 SER A CA 1
ATOM 1290 C C . SER A 1 162 ? 11.961 6.234 0.284 1 96.31 162 SER A C 1
ATOM 1292 O O . SER A 1 162 ? 12.312 5.203 -0.287 1 96.31 162 SER A O 1
ATOM 1294 N N . HIS A 1 163 ? 11.391 7.238 -0.304 1 95.31 163 HIS A N 1
ATOM 1295 C CA . HIS A 1 163 ? 11.227 7.328 -1.751 1 95.31 163 HIS A CA 1
ATOM 1296 C C . HIS A 1 163 ? 11.711 8.68 -2.275 1 95.31 163 HIS A C 1
ATOM 1298 O O . HIS A 1 163 ? 11.484 9.711 -1.646 1 95.31 163 HIS A O 1
ATOM 1304 N N . THR A 1 164 ? 12.375 8.609 -3.434 1 96.56 164 THR A N 1
ATOM 1305 C CA . THR A 1 164 ? 12.797 9.836 -4.102 1 96.56 164 THR A CA 1
ATOM 1306 C C . THR A 1 164 ? 12.133 9.953 -5.473 1 96.56 164 THR A C 1
ATOM 1308 O O . THR A 1 164 ? 12.07 8.984 -6.227 1 96.56 164 THR A O 1
ATOM 1311 N N . PHE A 1 165 ? 11.57 11.141 -5.719 1 96.62 165 PHE A N 1
ATOM 1312 C CA . PHE A 1 165 ? 10.945 11.438 -7 1 96.62 165 PHE A CA 1
ATOM 1313 C C . PHE A 1 165 ? 11.586 12.672 -7.641 1 96.62 165 PHE A C 1
ATOM 1315 O O . PHE A 1 165 ? 11.852 13.664 -6.957 1 96.62 165 PHE A O 1
ATOM 1322 N N . THR A 1 166 ? 11.812 12.633 -8.914 1 95.62 166 THR A N 1
ATOM 1323 C CA . THR A 1 166 ? 12.375 1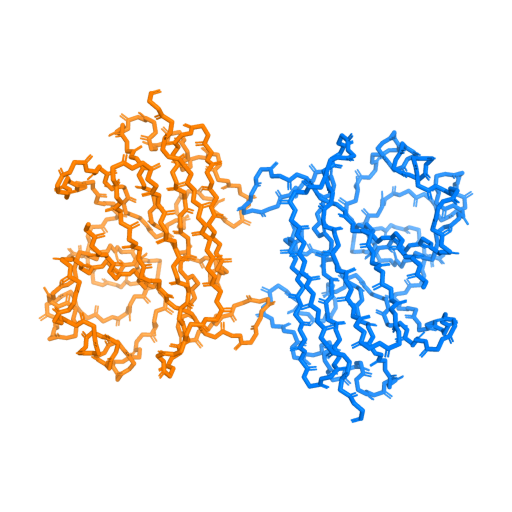3.766 -9.633 1 95.62 166 THR A CA 1
ATOM 1324 C C . THR A 1 166 ? 11.266 14.695 -10.125 1 95.62 166 THR A C 1
ATOM 1326 O O . THR A 1 166 ? 10.25 14.234 -10.656 1 95.62 166 THR A O 1
ATOM 1329 N N . LYS A 1 167 ? 11.484 16.078 -9.945 1 92.44 167 LYS A N 1
ATOM 1330 C CA . LYS A 1 167 ? 10.539 17.094 -10.43 1 92.44 167 LYS A CA 1
ATOM 1331 C C . LYS A 1 167 ? 10.703 17.312 -11.93 1 92.44 167 LYS A C 1
ATOM 1333 O O . LYS A 1 167 ? 11.828 17.344 -12.438 1 92.44 167 LYS A O 1
ATOM 1338 N N . HIS A 1 168 ? 9.781 16.906 -12.68 1 76.69 168 HIS A N 1
ATOM 1339 C CA . HIS A 1 168 ? 9.938 17.188 -14.102 1 76.69 168 HIS A CA 1
ATOM 1340 C C . HIS A 1 168 ? 9.664 18.656 -14.398 1 76.69 168 HIS A C 1
ATOM 1342 O O . HIS A 1 168 ? 8.781 19.266 -13.789 1 76.69 168 HIS A O 1
ATOM 1348 N N . GLU A 1 169 ? 10.594 19.406 -15.141 1 58.75 169 GLU A N 1
ATOM 1349 C CA . GLU A 1 169 ? 10.484 20.766 -15.633 1 58.75 169 GLU A CA 1
ATOM 1350 C C . GLU A 1 169 ? 9.281 20.922 -16.547 1 58.75 169 GLU A C 1
ATOM 1352 O O . GLU A 1 169 ? 8.875 19.969 -17.219 1 58.75 169 GLU A O 1
ATOM 1357 N N . MET B 1 1 ? 16.078 -19.859 -6.191 1 96.06 1 MET B N 1
ATOM 1358 C CA . MET B 1 1 ? 14.766 -20.188 -6.754 1 96.06 1 MET B CA 1
ATOM 1359 C C . MET B 1 1 ? 14 -18.922 -7.145 1 96.06 1 MET B C 1
ATOM 1361 O O . MET B 1 1 ? 14.109 -17.906 -6.469 1 96.06 1 MET B O 1
ATOM 1365 N N . LYS B 1 2 ? 13.211 -19.047 -8.273 1 98.5 2 LYS B N 1
ATOM 1366 C CA . LYS B 1 2 ? 12.367 -17.922 -8.688 1 98.5 2 LYS B CA 1
ATOM 1367 C C . LYS B 1 2 ? 10.906 -18.344 -8.773 1 98.5 2 LYS B C 1
ATOM 1369 O O . LYS B 1 2 ? 10.594 -19.438 -9.266 1 98.5 2 LYS B O 1
ATOM 1374 N N . VAL B 1 3 ? 10.039 -17.484 -8.289 1 98.81 3 VAL B N 1
ATOM 1375 C CA . VAL B 1 3 ? 8.609 -17.766 -8.25 1 98.81 3 VAL B CA 1
ATOM 1376 C C . VAL B 1 3 ? 7.828 -16.609 -8.852 1 98.81 3 VAL B C 1
ATOM 1378 O O . VAL B 1 3 ? 8.031 -15.445 -8.477 1 98.81 3 VAL B O 1
ATOM 1381 N N . LEU B 1 4 ? 7.004 -16.891 -9.836 1 98.88 4 LEU B N 1
ATOM 1382 C CA . LEU B 1 4 ? 6.055 -15.898 -10.336 1 98.88 4 LEU B CA 1
ATOM 1383 C C . LEU B 1 4 ? 4.797 -15.867 -9.469 1 98.88 4 LEU B C 1
ATOM 1385 O O . LEU B 1 4 ? 4.191 -16.906 -9.211 1 98.88 4 LEU B O 1
ATOM 1389 N N . ILE B 1 5 ? 4.371 -14.742 -8.953 1 98.94 5 ILE B N 1
ATOM 1390 C CA . ILE B 1 5 ? 3.186 -14.586 -8.117 1 98.94 5 ILE B CA 1
ATOM 1391 C C . ILE B 1 5 ? 2.268 -13.523 -8.711 1 98.94 5 ILE B C 1
ATOM 1393 O O . ILE B 1 5 ? 2.693 -12.391 -8.953 1 98.94 5 ILE B O 1
ATOM 1397 N N . MET B 1 6 ? 1.082 -13.812 -9.008 1 98.75 6 MET B N 1
ATOM 1398 C CA . MET B 1 6 ? 0.088 -12.836 -9.453 1 98.75 6 MET B CA 1
ATOM 1399 C C . MET B 1 6 ? -1.258 -13.094 -8.781 1 98.75 6 MET B C 1
ATOM 1401 O O . MET B 1 6 ? -1.437 -14.102 -8.102 1 98.75 6 MET B O 1
ATOM 1405 N N . SER B 1 7 ? -2.139 -12.188 -8.75 1 98.75 7 SER B N 1
ATOM 1406 C CA . SER B 1 7 ? -3.451 -12.273 -8.109 1 98.75 7 SER B CA 1
ATOM 1407 C C . SER B 1 7 ? -4.445 -11.328 -8.781 1 98.75 7 SER B C 1
ATOM 1409 O O . SER B 1 7 ? -4.055 -10.406 -9.5 1 98.75 7 SER B O 1
ATOM 1411 N N . ASP B 1 8 ? -5.715 -11.602 -8.664 1 98.75 8 ASP B N 1
ATOM 1412 C CA . ASP B 1 8 ? -6.801 -10.688 -8.984 1 98.75 8 ASP B CA 1
ATOM 1413 C C . ASP B 1 8 ? -6.73 -10.242 -10.445 1 98.75 8 ASP B C 1
ATOM 1415 O O . ASP B 1 8 ? -6.777 -9.047 -10.734 1 98.75 8 ASP B O 1
ATOM 1419 N N . SER B 1 9 ? -6.602 -11.242 -11.312 1 98.56 9 SER B N 1
ATOM 1420 C CA . SER B 1 9 ? -6.555 -10.977 -12.742 1 98.56 9 SER B CA 1
ATOM 1421 C C . SER B 1 9 ? -7.957 -10.836 -13.328 1 98.56 9 SER B C 1
ATOM 1423 O O . SER B 1 9 ? -8.125 -10.336 -14.438 1 98.56 9 SER B O 1
ATOM 1425 N N . HIS B 1 10 ? -9.008 -11.312 -12.688 1 98.31 10 HIS B N 1
ATOM 1426 C CA . HIS B 1 10 ? -10.43 -11.055 -12.898 1 98.31 10 HIS B CA 1
ATOM 1427 C C . HIS B 1 10 ? -10.828 -11.328 -14.344 1 98.31 10 HIS B C 1
ATOM 1429 O O . HIS B 1 10 ? -11.469 -10.484 -14.984 1 98.31 10 HIS B O 1
ATOM 1435 N N . GLY B 1 11 ? -10.477 -12.453 -14.766 1 97.81 11 GLY B N 1
ATOM 1436 C CA . GLY B 1 11 ? -11.016 -12.961 -16.016 1 97.81 11 GLY B CA 1
ATOM 1437 C C . GLY B 1 11 ? -10.227 -12.531 -17.234 1 97.81 11 GLY B C 1
ATOM 1438 O O . GLY B 1 11 ? -10.586 -12.859 -18.359 1 97.81 11 GLY B O 1
ATOM 1439 N N . ASN B 1 12 ? -9.117 -11.805 -17 1 97.94 12 ASN B N 1
ATOM 1440 C CA . ASN B 1 12 ? -8.328 -11.352 -18.141 1 97.94 12 ASN B CA 1
ATOM 1441 C C . ASN B 1 12 ? -7.383 -12.445 -18.641 1 97.94 12 ASN B C 1
ATOM 1443 O O . ASN B 1 12 ? -6.207 -12.469 -18.266 1 97.94 12 ASN B O 1
ATOM 1447 N N . LYS B 1 13 ? -7.82 -13.227 -19.562 1 97.44 13 LYS B N 1
ATOM 1448 C CA . LYS B 1 13 ? -7.102 -14.383 -20.078 1 97.44 13 LYS B CA 1
ATOM 1449 C C . LYS B 1 13 ? -5.809 -13.961 -20.781 1 97.44 13 LYS B C 1
ATOM 1451 O O . LYS B 1 13 ? -4.77 -14.602 -20.609 1 97.44 13 LYS B O 1
ATOM 1456 N N . GLU B 1 14 ? -5.969 -12.938 -21.516 1 97.38 14 GLU B N 1
ATOM 1457 C CA . GLU B 1 14 ? -4.824 -12.484 -22.297 1 97.38 14 GLU B CA 1
ATOM 1458 C C . GLU B 1 14 ? -3.666 -12.07 -21.391 1 97.38 14 GLU B C 1
ATOM 1460 O O . GLU B 1 14 ? -2.521 -12.469 -21.625 1 97.38 14 GLU B O 1
ATOM 1465 N N . LEU B 1 15 ? -3.949 -11.352 -20.422 1 97 15 LEU B N 1
ATOM 1466 C CA . LEU B 1 15 ? -2.916 -10.859 -19.516 1 97 15 LEU B CA 1
ATOM 1467 C C . LEU B 1 15 ? -2.277 -12 -18.734 1 97 15 LEU B C 1
ATOM 1469 O O . LEU B 1 15 ? -1.056 -12.047 -18.578 1 97 15 LEU B O 1
ATOM 1473 N N . VAL B 1 16 ? -3.08 -12.898 -18.281 1 98.19 16 VAL B N 1
ATOM 1474 C CA . VAL B 1 16 ? -2.574 -14.062 -17.547 1 98.19 16 VAL B CA 1
ATOM 1475 C C . VAL B 1 16 ? -1.634 -14.859 -18.438 1 98.19 16 VAL B C 1
ATOM 1477 O O . VAL B 1 16 ? -0.528 -15.219 -18.031 1 98.19 16 VAL B O 1
ATOM 1480 N N . THR B 1 17 ? -2.049 -15.102 -19.625 1 97.88 17 THR B N 1
ATOM 1481 C CA . THR B 1 17 ? -1.257 -15.883 -20.578 1 97.88 17 THR B CA 1
ATOM 1482 C C . THR B 1 17 ? 0.044 -15.164 -20.922 1 97.88 17 THR B C 1
ATOM 1484 O O . THR B 1 17 ? 1.11 -15.781 -20.953 1 97.88 17 THR B O 1
ATOM 1487 N N . LYS B 1 18 ? -0.068 -13.906 -21.156 1 97.75 18 LYS B N 1
ATOM 1488 C CA . LYS B 1 18 ? 1.099 -13.109 -21.531 1 97.75 18 LYS B CA 1
ATOM 1489 C C . LYS B 1 18 ? 2.162 -13.156 -20.438 1 97.75 18 LYS B C 1
ATOM 1491 O O . LYS B 1 18 ? 3.342 -13.375 -20.719 1 97.75 18 LYS B O 1
ATOM 1496 N N . VAL B 1 19 ? 1.787 -12.969 -19.203 1 98.12 19 VAL B N 1
ATOM 1497 C CA . VAL B 1 19 ? 2.717 -12.977 -18.078 1 98.12 19 VAL B CA 1
ATOM 1498 C C . VAL B 1 19 ? 3.309 -14.367 -17.906 1 98.12 19 VAL B C 1
ATOM 1500 O O . VAL B 1 19 ? 4.52 -14.523 -17.719 1 98.12 19 VAL B O 1
ATOM 1503 N N . LYS B 1 20 ? 2.475 -15.32 -17.984 1 97.75 20 LYS B N 1
ATOM 1504 C CA . LYS B 1 20 ? 2.902 -16.719 -17.906 1 97.75 20 LYS B CA 1
ATOM 1505 C C . LYS B 1 20 ? 3.975 -17.031 -18.953 1 97.75 20 LYS B C 1
ATOM 1507 O O . LYS B 1 20 ? 5.039 -17.547 -18.609 1 97.75 20 LYS B O 1
ATOM 1512 N N . GLU B 1 21 ? 3.697 -16.703 -20.125 1 97.38 21 GLU B N 1
ATOM 1513 C CA . GLU B 1 21 ? 4.609 -17.016 -21.219 1 97.38 21 GLU B CA 1
ATOM 1514 C C . GLU B 1 21 ? 5.906 -16.219 -21.094 1 97.38 21 GLU B C 1
ATOM 1516 O O . GLU B 1 21 ? 6.98 -16.734 -21.422 1 97.38 21 GLU B O 1
ATOM 1521 N N . ARG B 1 22 ? 5.797 -15.047 -20.641 1 97.94 22 ARG B N 1
ATOM 1522 C CA . ARG B 1 22 ? 6.957 -14.164 -20.516 1 97.94 22 ARG B CA 1
ATOM 1523 C C . ARG B 1 22 ? 7.992 -14.766 -19.578 1 97.94 22 ARG B C 1
ATOM 1525 O O . ARG B 1 22 ? 9.195 -14.617 -19.797 1 97.94 22 ARG B O 1
ATOM 1532 N N . HIS B 1 23 ? 7.484 -15.453 -18.547 1 97.94 23 HIS B N 1
ATOM 1533 C CA . HIS B 1 23 ? 8.406 -15.812 -17.469 1 97.94 23 HIS B CA 1
ATOM 1534 C C . HIS B 1 23 ? 8.531 -17.328 -17.344 1 97.94 23 HIS B C 1
ATOM 1536 O O . HIS B 1 23 ? 9.297 -17.812 -16.516 1 97.94 23 HIS B O 1
ATOM 1542 N N . SER B 1 24 ? 7.867 -18.109 -18.172 1 96.19 24 SER B N 1
ATOM 1543 C CA . SER B 1 24 ? 7.77 -19.562 -18.031 1 96.19 24 SER B CA 1
ATOM 1544 C C . SER B 1 24 ? 9.148 -20.203 -18 1 96.19 24 SER B C 1
ATOM 1546 O O . SER B 1 24 ? 9.367 -21.188 -17.281 1 96.19 24 SER B O 1
ATOM 1548 N N . ASP B 1 25 ? 10.094 -19.625 -18.688 1 96.38 25 ASP B N 1
ATOM 1549 C CA . ASP B 1 25 ? 11.398 -20.266 -18.828 1 96.38 25 ASP B CA 1
ATOM 1550 C C . ASP B 1 25 ? 12.328 -19.875 -17.672 1 96.38 25 ASP B C 1
ATOM 1552 O O . ASP B 1 25 ? 13.383 -20.484 -17.484 1 96.38 25 ASP B O 1
ATOM 1556 N N . GLU B 1 26 ? 11.961 -18.953 -16.938 1 97 26 GLU B N 1
ATOM 1557 C CA . GLU B 1 26 ? 12.922 -18.469 -15.953 1 97 26 GLU B CA 1
ATOM 1558 C C . GLU B 1 26 ? 12.469 -18.812 -14.539 1 97 26 GLU B C 1
ATOM 1560 O O . GLU B 1 26 ? 13.281 -18.828 -13.609 1 97 26 GLU B O 1
ATOM 1565 N N . VAL B 1 27 ? 11.18 -19.062 -14.312 1 98.12 27 VAL B N 1
ATOM 1566 C CA . VAL B 1 27 ? 10.703 -19.297 -12.953 1 98.12 27 VAL B CA 1
ATOM 1567 C C . VAL B 1 27 ? 10.555 -20.797 -12.711 1 98.12 27 VAL B C 1
ATOM 1569 O O . VAL B 1 27 ? 10.336 -21.562 -13.648 1 98.12 27 VAL B O 1
ATOM 1572 N N . ASN B 1 28 ? 10.648 -21.172 -11.422 1 97.44 28 ASN B N 1
ATOM 1573 C CA . ASN B 1 28 ? 10.5 -22.562 -11.016 1 97.44 28 ASN B CA 1
ATOM 1574 C C . ASN B 1 28 ? 9.039 -22.922 -10.758 1 97.44 28 ASN B C 1
ATOM 1576 O O . ASN B 1 28 ? 8.625 -24.062 -10.977 1 97.44 28 ASN B O 1
ATOM 1580 N N . VAL B 1 29 ? 8.328 -21.984 -10.32 1 98.06 29 VAL B N 1
ATOM 1581 C CA . VAL B 1 29 ? 6.934 -22.188 -9.938 1 98.06 29 VAL B CA 1
ATOM 1582 C C . VAL B 1 29 ? 6.137 -20.906 -10.219 1 98.06 29 VAL B C 1
ATOM 1584 O O . VAL B 1 29 ? 6.688 -19.812 -10.188 1 98.06 29 VAL B O 1
ATOM 1587 N N . MET B 1 30 ? 4.859 -21.109 -10.523 1 98.81 30 MET B N 1
ATOM 1588 C CA . MET B 1 30 ? 3.936 -19.984 -10.695 1 98.81 30 MET B CA 1
ATOM 1589 C C . MET B 1 30 ? 2.77 -20.094 -9.719 1 98.81 30 MET B C 1
ATOM 1591 O O . MET B 1 30 ? 2.201 -21.172 -9.531 1 98.81 30 MET B O 1
ATOM 1595 N N . ILE B 1 31 ? 2.432 -18.969 -9.055 1 98.88 31 ILE B N 1
ATOM 1596 C CA . ILE B 1 31 ? 1.378 -18.938 -8.047 1 98.88 31 ILE B CA 1
ATOM 1597 C C . ILE B 1 31 ? 0.32 -17.906 -8.453 1 98.88 31 ILE B C 1
ATOM 1599 O O . ILE B 1 31 ? 0.651 -16.797 -8.875 1 98.88 31 ILE B O 1
ATOM 1603 N N . HIS B 1 32 ? -0.915 -18.25 -8.43 1 98.94 32 HIS B N 1
ATOM 1604 C CA . HIS B 1 32 ? -2.027 -17.312 -8.516 1 98.94 32 HIS B CA 1
ATOM 1605 C C . HIS B 1 32 ? -2.834 -17.281 -7.223 1 98.94 32 HIS B C 1
ATOM 1607 O O . HIS B 1 32 ? -3.404 -18.297 -6.824 1 98.94 32 HIS B O 1
ATOM 1613 N N . CYS B 1 33 ? -2.984 -16.125 -6.609 1 98.88 33 CYS B N 1
ATOM 1614 C CA . CYS B 1 33 ? -3.521 -16.016 -5.258 1 98.88 33 CYS B CA 1
ATOM 1615 C C . CYS B 1 33 ? -5.035 -15.836 -5.281 1 98.88 33 CYS B C 1
ATOM 1617 O O . CYS B 1 33 ? -5.625 -15.391 -4.297 1 98.88 33 CYS B O 1
ATOM 1619 N N . GLY B 1 34 ? -5.688 -16.109 -6.359 1 98.75 34 GLY B N 1
ATOM 1620 C CA . GLY B 1 34 ? -7.141 -16.141 -6.391 1 98.75 34 GLY B CA 1
ATOM 1621 C C . GLY B 1 34 ? -7.734 -14.984 -7.184 1 98.75 34 GLY B C 1
ATOM 1622 O O . GLY B 1 34 ? -7.016 -14.078 -7.605 1 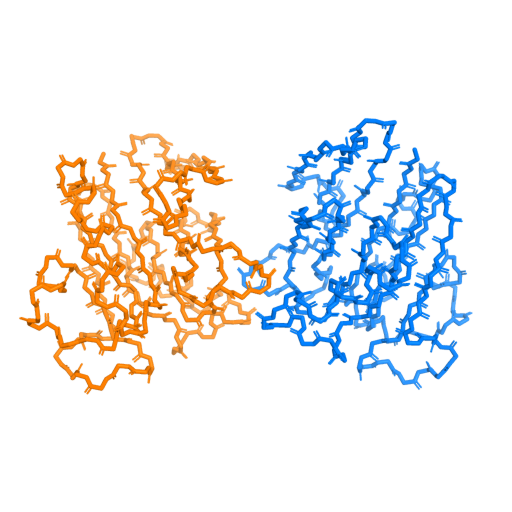98.75 34 GLY B O 1
ATOM 1623 N N . ASP B 1 35 ? -9.031 -15.109 -7.449 1 98.81 35 ASP B N 1
ATOM 1624 C CA . ASP B 1 35 ? -9.805 -14.203 -8.289 1 98.81 35 ASP B CA 1
ATOM 1625 C C . ASP B 1 35 ? -9.25 -14.141 -9.703 1 98.81 35 ASP B C 1
ATOM 1627 O O . ASP B 1 35 ? -9.039 -13.062 -10.25 1 98.81 35 ASP B O 1
ATOM 1631 N N . SER B 1 36 ? -8.852 -15.273 -10.188 1 98.62 36 SER B N 1
ATOM 1632 C CA . SER B 1 36 ? -8.555 -15.398 -11.609 1 98.62 36 SER B CA 1
ATOM 1633 C C . SER B 1 36 ? -9.82 -15.312 -12.453 1 98.62 36 SER B C 1
ATOM 1635 O O . SER B 1 36 ? -9.805 -14.789 -13.562 1 98.62 36 SER B O 1
ATOM 1637 N N . GLU B 1 37 ? -10.922 -15.891 -11.859 1 98.56 37 GLU B N 1
ATOM 1638 C CA . GLU B 1 37 ? -12.242 -16 -12.469 1 98.56 37 GLU B CA 1
ATOM 1639 C C . GLU B 1 37 ? -12.195 -16.891 -13.719 1 98.56 37 GLU B C 1
ATOM 1641 O O . GLU B 1 37 ? -13.062 -16.781 -14.594 1 98.56 37 GLU B O 1
ATOM 1646 N N . LEU B 1 38 ? -11.141 -17.594 -13.891 1 98.5 38 LEU B N 1
ATOM 1647 C CA . LEU B 1 38 ? -10.977 -18.578 -14.953 1 98.5 38 LEU B CA 1
ATOM 1648 C C . LEU B 1 38 ? -11.102 -20 -14.398 1 98.5 38 LEU B C 1
ATOM 1650 O O . LEU B 1 38 ? -10.828 -20.234 -13.219 1 98.5 38 LEU B O 1
ATOM 1654 N N . PRO B 1 39 ? -11.484 -20.953 -15.25 1 98.12 39 PRO B N 1
ATOM 1655 C CA . PRO B 1 39 ? -11.539 -22.328 -14.773 1 98.12 39 PRO B CA 1
ATOM 1656 C C . PRO B 1 39 ? -10.172 -22.875 -14.375 1 98.12 39 PRO B C 1
ATOM 1658 O O . PRO B 1 39 ? -9.172 -22.578 -15.031 1 98.12 39 PRO B O 1
ATOM 1661 N N . LYS B 1 40 ? -10.141 -23.641 -13.289 1 97.75 40 LYS B N 1
ATOM 1662 C CA . LYS B 1 40 ? -8.891 -24.188 -12.781 1 97.75 40 LYS B CA 1
ATOM 1663 C C . LYS B 1 40 ? -8.172 -24.984 -13.859 1 97.75 40 LYS B C 1
ATOM 1665 O O . LYS B 1 40 ? -6.938 -24.969 -13.938 1 97.75 40 LYS B O 1
ATOM 1670 N N . ASN B 1 41 ? -8.906 -25.703 -14.727 1 96.69 41 ASN B N 1
ATOM 1671 C CA . ASN B 1 41 ? -8.312 -26.594 -15.719 1 96.69 41 ASN B CA 1
ATOM 1672 C C . ASN B 1 41 ? -8.125 -25.906 -17.062 1 96.69 41 ASN B C 1
ATOM 1674 O O . ASN B 1 41 ? -7.848 -26.547 -18.062 1 96.69 41 ASN B O 1
ATOM 1678 N N . SER B 1 42 ? -8.305 -24.594 -17.078 1 97.5 42 SER B N 1
ATOM 1679 C CA . SER B 1 42 ? -8.055 -23.859 -18.312 1 97.5 42 SER B CA 1
ATOM 1680 C C . SER B 1 42 ? -6.566 -23.844 -18.656 1 97.5 42 SER B C 1
ATOM 1682 O O . SER B 1 42 ? -5.723 -24.062 -17.797 1 97.5 42 SER B O 1
ATOM 1684 N N . SER B 1 43 ? -6.27 -23.625 -19.922 1 96.88 43 SER B N 1
ATOM 1685 C CA . SER B 1 43 ? -4.883 -23.562 -20.375 1 96.88 43 SER B CA 1
ATOM 1686 C C . SER B 1 43 ? -4.133 -22.422 -19.703 1 96.88 43 SER B C 1
ATOM 1688 O O . SER B 1 43 ? -2.924 -22.516 -19.469 1 96.88 43 SER B O 1
ATOM 1690 N N . GLU B 1 44 ? -4.84 -21.344 -19.391 1 97.38 44 GLU B N 1
ATOM 1691 C CA . GLU B 1 44 ? -4.238 -20.188 -18.734 1 97.38 44 GLU B CA 1
ATOM 1692 C C . GLU B 1 44 ? -3.775 -20.516 -17.328 1 97.38 44 GLU B C 1
ATOM 1694 O O . GLU B 1 44 ? -2.711 -20.078 -16.891 1 97.38 44 GLU B O 1
ATOM 1699 N N . MET B 1 45 ? -4.508 -21.438 -16.641 1 98.19 45 MET B N 1
ATOM 1700 C CA . MET B 1 45 ? -4.309 -21.562 -15.195 1 98.19 45 MET B CA 1
ATOM 1701 C C . MET B 1 45 ? -3.633 -22.891 -14.867 1 98.19 45 MET B C 1
ATOM 1703 O O . MET B 1 45 ? -3.154 -23.078 -13.742 1 98.19 45 MET B O 1
ATOM 1707 N N . ASN B 1 46 ? -3.514 -23.828 -15.781 1 94.75 46 ASN B N 1
ATOM 1708 C CA . ASN B 1 46 ? -3.104 -25.203 -15.531 1 94.75 46 ASN B CA 1
ATOM 1709 C C . ASN B 1 46 ? -1.697 -25.266 -14.945 1 94.75 46 ASN B C 1
ATOM 1711 O O . ASN B 1 46 ? -1.369 -26.203 -14.211 1 94.75 46 ASN B O 1
ATOM 1715 N N . ASP B 1 47 ? -0.875 -24.312 -15.148 1 95.31 47 ASP B N 1
ATOM 1716 C CA . ASP B 1 47 ? 0.509 -24.344 -14.688 1 95.31 47 ASP B CA 1
ATOM 1717 C C . ASP B 1 47 ? 0.667 -23.594 -13.367 1 95.31 47 ASP B C 1
ATOM 1719 O O . ASP B 1 47 ? 1.752 -23.578 -12.789 1 95.31 47 ASP B O 1
ATOM 1723 N N . PHE B 1 48 ? -0.411 -23.109 -12.789 1 98.56 48 PHE B N 1
ATOM 1724 C CA . PHE B 1 48 ? -0.335 -22.297 -11.57 1 98.56 48 PHE B CA 1
ATOM 1725 C C . PHE B 1 48 ? -0.713 -23.125 -10.352 1 98.56 48 PHE B C 1
ATOM 1727 O O . PHE B 1 48 ? -1.664 -23.906 -10.391 1 98.56 48 PHE B O 1
ATOM 1734 N N . LEU B 1 49 ? 0.099 -23.062 -9.305 1 98.69 49 LEU B N 1
ATOM 1735 C CA . LEU B 1 49 ? -0.488 -23.266 -7.984 1 98.69 49 LEU B CA 1
ATOM 1736 C C . LEU B 1 49 ? -1.478 -22.141 -7.66 1 98.69 49 LEU B C 1
ATOM 1738 O O . LEU B 1 49 ? -1.075 -21.016 -7.375 1 98.69 49 LEU B O 1
ATOM 1742 N N . ALA B 1 50 ? -2.766 -22.469 -7.727 1 98.88 50 ALA B N 1
ATOM 1743 C CA . ALA B 1 50 ? -3.768 -21.406 -7.66 1 98.88 50 ALA B CA 1
ATOM 1744 C C . ALA B 1 50 ? -4.797 -21.688 -6.566 1 98.88 50 ALA B C 1
ATOM 1746 O O . ALA B 1 50 ? -5.176 -22.844 -6.348 1 98.88 50 ALA B O 1
ATOM 1747 N N . VAL B 1 51 ? -5.223 -20.656 -5.91 1 98.88 51 VAL B N 1
ATOM 1748 C CA . VAL B 1 51 ? -6.227 -20.797 -4.863 1 98.88 51 VAL B CA 1
ATOM 1749 C C . VAL B 1 51 ? -7.496 -20.047 -5.262 1 98.88 51 VAL B C 1
ATOM 1751 O O . VAL B 1 51 ? -7.5 -19.312 -6.25 1 98.88 51 VAL B O 1
ATOM 1754 N N . ARG B 1 52 ? -8.523 -20.219 -4.438 1 98.75 52 ARG B N 1
ATOM 1755 C CA . ARG B 1 52 ? -9.844 -19.672 -4.723 1 98.75 52 ARG B CA 1
ATOM 1756 C C . ARG B 1 52 ? -10 -18.281 -4.117 1 98.75 52 ARG B C 1
ATOM 1758 O O . ARG B 1 52 ? -9.75 -18.078 -2.928 1 98.75 52 ARG B O 1
ATOM 1765 N N . GLY B 1 53 ? -10.352 -17.344 -4.961 1 98.62 53 GLY B N 1
ATOM 1766 C CA . GLY B 1 53 ? -10.758 -16.031 -4.461 1 98.62 53 GLY B CA 1
ATOM 1767 C C . GLY B 1 53 ? -12.258 -15.914 -4.281 1 98.62 53 GLY B C 1
ATOM 1768 O O . GLY B 1 53 ? -13.008 -16.812 -4.637 1 98.62 53 GLY B O 1
ATOM 1769 N N . ASN B 1 54 ? -12.727 -14.852 -3.686 1 98.5 54 ASN B N 1
ATOM 1770 C CA . ASN B 1 54 ? -14.148 -14.664 -3.408 1 98.5 54 ASN B CA 1
ATOM 1771 C C . ASN B 1 54 ? -14.953 -14.469 -4.691 1 98.5 54 ASN B C 1
ATOM 1773 O O . ASN B 1 54 ? -16.172 -14.664 -4.703 1 98.5 54 ASN B O 1
ATOM 1777 N N . CYS B 1 55 ? -14.32 -14.117 -5.809 1 98.31 55 CYS B N 1
ATOM 1778 C CA . CYS B 1 55 ? -15.008 -13.961 -7.082 1 98.31 55 CYS B CA 1
ATOM 1779 C C . CYS B 1 55 ? -14.859 -15.203 -7.949 1 98.31 55 CYS B C 1
ATOM 1781 O O . CYS B 1 55 ? -15.297 -15.219 -9.102 1 98.31 55 CYS B O 1
ATOM 1783 N N . ASP B 1 56 ? -14.133 -16.172 -7.461 1 98.56 56 ASP B N 1
ATOM 1784 C CA . ASP B 1 56 ? -13.961 -17.422 -8.188 1 98.56 56 ASP B CA 1
ATOM 1785 C C . ASP B 1 56 ? -15.109 -18.391 -7.895 1 98.56 56 ASP B C 1
ATOM 1787 O O . ASP B 1 56 ? -15.336 -18.75 -6.738 1 98.56 56 ASP B O 1
ATOM 1791 N N . TYR B 1 57 ? -15.719 -18.906 -8.914 1 96.81 57 TYR B N 1
ATOM 1792 C CA . TYR B 1 57 ? -16.875 -19.781 -8.719 1 96.81 57 TYR B CA 1
ATOM 1793 C C . TYR B 1 57 ? -16.5 -21.234 -8.914 1 96.81 57 TYR B C 1
ATOM 1795 O O . TYR B 1 57 ? -17.266 -22.141 -8.539 1 96.81 57 TYR B O 1
ATOM 1803 N N . ASP B 1 58 ? -15.328 -21.5 -9.609 1 97.25 58 ASP B N 1
ATOM 1804 C CA . ASP B 1 58 ? -14.859 -22.875 -9.781 1 97.25 58 ASP B CA 1
ATOM 1805 C C . ASP B 1 58 ? -14.375 -23.453 -8.461 1 97.25 58 ASP B C 1
ATOM 1807 O O . ASP B 1 58 ? -13.328 -23.062 -7.941 1 97.25 58 ASP B O 1
ATOM 1811 N N . THR B 1 59 ? -15.062 -24.484 -7.93 1 96.12 59 THR B N 1
ATOM 1812 C CA . THR B 1 59 ? -14.812 -25.047 -6.605 1 96.12 59 THR B CA 1
ATOM 1813 C C . THR B 1 59 ? -13.617 -25.984 -6.633 1 96.12 59 THR B C 1
ATOM 1815 O O . THR B 1 59 ? -13.164 -26.453 -5.586 1 96.12 59 THR B O 1
ATOM 1818 N N . LEU B 1 60 ? -13.086 -26.219 -7.793 1 97.38 60 LEU B N 1
ATOM 1819 C CA . LEU B 1 60 ? -11.891 -27.047 -7.879 1 97.38 60 LEU B CA 1
ATOM 1820 C C . LEU B 1 60 ? -10.688 -26.328 -7.281 1 97.38 60 LEU B C 1
ATOM 1822 O O . LEU B 1 60 ? -9.68 -26.953 -6.949 1 97.38 60 LEU B O 1
ATOM 1826 N N . TYR B 1 61 ? -10.719 -25.016 -7.188 1 98.5 61 TYR B N 1
ATOM 1827 C CA . TYR B 1 61 ? -9.672 -24.25 -6.508 1 98.5 61 TYR B CA 1
ATOM 1828 C C . TYR B 1 61 ? -9.734 -24.469 -5 1 98.5 61 TYR B C 1
ATOM 1830 O O . TYR B 1 61 ? -10.797 -24.344 -4.391 1 98.5 61 TYR B O 1
ATOM 1838 N N . PRO B 1 62 ? -8.656 -24.859 -4.438 1 98.56 62 PRO B N 1
ATOM 1839 C CA . PRO B 1 62 ? -8.641 -24.875 -2.971 1 98.56 62 PRO B CA 1
ATOM 1840 C C . PRO B 1 62 ? -8.664 -23.469 -2.367 1 98.56 62 PRO B C 1
ATOM 1842 O O . PRO B 1 62 ? -8.266 -22.516 -3.023 1 98.56 62 PRO B O 1
ATOM 1845 N N . GLU B 1 63 ? -9.102 -23.344 -1.119 1 98.31 63 GLU B N 1
ATOM 1846 C CA . GLU B 1 63 ? -9.094 -22.062 -0.417 1 98.31 63 GLU B CA 1
ATOM 1847 C C . GLU B 1 63 ? -7.68 -21.688 0.014 1 98.31 63 GLU B C 1
ATOM 1849 O O . GLU B 1 63 ? -7.348 -20.5 0.082 1 98.31 63 GLU B O 1
ATOM 1854 N N . VAL B 1 64 ? -6.961 -22.688 0.361 1 98.69 64 VAL B N 1
ATOM 1855 C CA . VAL B 1 64 ? -5.605 -22.5 0.867 1 98.69 64 VAL B CA 1
ATOM 1856 C C . VAL B 1 64 ? -4.695 -23.609 0.32 1 98.69 64 VAL B C 1
ATOM 1858 O O . VAL B 1 64 ? -5.125 -24.75 0.15 1 98.69 64 VAL B O 1
ATOM 1861 N N . LEU B 1 65 ? -3.445 -23.25 0.015 1 98.75 65 LEU B N 1
ATOM 1862 C CA . LEU B 1 65 ? -2.396 -24.203 -0.323 1 98.75 65 LEU B CA 1
ATOM 1863 C C . LEU B 1 65 ? -1.162 -24 0.546 1 98.75 65 LEU B C 1
ATOM 1865 O O . LEU B 1 65 ? -0.764 -22.859 0.794 1 98.75 65 LEU B O 1
ATOM 1869 N N . VAL B 1 66 ? -0.647 -25 1.115 1 98.81 66 VAL B N 1
ATOM 1870 C CA . VAL B 1 66 ? 0.667 -25 1.748 1 98.81 66 VAL B CA 1
ATOM 1871 C C . VAL B 1 66 ? 1.624 -25.891 0.944 1 98.81 66 VAL B C 1
ATOM 1873 O O . VAL B 1 66 ? 1.385 -27.078 0.776 1 98.81 66 VAL B O 1
ATOM 1876 N N . GLU B 1 67 ? 2.688 -25.266 0.364 1 98.44 67 GLU B N 1
ATOM 1877 C CA . GLU B 1 67 ? 3.561 -25.953 -0.578 1 98.44 67 GLU B CA 1
ATOM 1878 C C . GLU B 1 67 ? 5.027 -25.781 -0.193 1 98.44 67 GLU B C 1
ATOM 1880 O O . GLU B 1 67 ? 5.477 -24.672 0.107 1 98.44 67 GLU B O 1
ATOM 1885 N N . ASP B 1 68 ? 5.754 -26.906 -0.18 1 98.12 68 ASP B N 1
ATOM 1886 C CA . ASP B 1 68 ? 7.207 -26.859 -0.037 1 98.12 68 ASP B CA 1
ATOM 1887 C C . ASP B 1 68 ? 7.891 -26.766 -1.4 1 98.12 68 ASP B C 1
ATOM 1889 O O . ASP B 1 68 ? 7.789 -27.703 -2.207 1 98.12 68 ASP B O 1
ATOM 1893 N N . ILE B 1 69 ? 8.453 -25.688 -1.629 1 96.75 69 ILE B N 1
ATOM 1894 C CA . ILE B 1 69 ? 9.227 -25.5 -2.854 1 96.75 69 ILE B CA 1
ATOM 1895 C C . ILE B 1 69 ? 10.703 -25.297 -2.508 1 96.75 69 ILE B C 1
ATOM 1897 O O . ILE B 1 69 ? 11.086 -24.266 -1.958 1 96.75 69 ILE B O 1
ATOM 1901 N N . GLU B 1 70 ? 11.445 -26.281 -2.877 1 95.38 70 GLU B N 1
ATOM 1902 C CA . GLU B 1 70 ? 12.82 -26.344 -2.385 1 95.38 70 GLU B CA 1
ATOM 1903 C C . GLU B 1 70 ? 12.875 -26.203 -0.867 1 95.38 70 GLU B C 1
ATOM 1905 O O . GLU B 1 70 ? 12.242 -26.984 -0.143 1 95.38 70 GLU B O 1
ATOM 1910 N N . GLN B 1 71 ? 13.57 -25.297 -0.301 1 95.44 71 GLN B N 1
ATOM 1911 C CA . GLN B 1 71 ? 13.734 -25.188 1.146 1 95.44 71 GLN B CA 1
ATOM 1912 C C . GLN B 1 71 ? 12.828 -24.109 1.722 1 95.44 71 GLN B C 1
ATOM 1914 O O . GLN B 1 71 ? 13.055 -23.625 2.836 1 95.44 71 GLN B O 1
ATOM 1919 N N . THR B 1 72 ? 11.836 -23.766 1.023 1 97.56 72 THR B N 1
ATOM 1920 C CA . THR B 1 72 ? 10.93 -22.703 1.456 1 97.56 72 THR B CA 1
ATOM 1921 C C . THR B 1 72 ? 9.484 -23.188 1.468 1 97.56 72 THR B C 1
ATOM 1923 O O . THR B 1 72 ? 9.016 -23.797 0.495 1 97.56 72 THR B O 1
ATOM 1926 N N . ARG B 1 73 ? 8.875 -23.047 2.592 1 98.62 73 ARG B N 1
ATOM 1927 C CA . ARG B 1 73 ? 7.465 -23.422 2.701 1 98.62 73 ARG B CA 1
ATOM 1928 C C . ARG B 1 73 ? 6.562 -22.219 2.445 1 98.62 73 ARG B C 1
ATOM 1930 O O . ARG B 1 73 ? 6.676 -21.188 3.123 1 98.62 73 ARG B O 1
ATOM 1937 N N . PHE B 1 74 ? 5.629 -22.312 1.449 1 98.81 74 PHE B N 1
ATOM 1938 C CA . PHE B 1 74 ? 4.723 -21.25 1.038 1 98.81 74 PHE B CA 1
ATOM 1939 C C . PHE B 1 74 ? 3.316 -21.5 1.566 1 98.81 74 PHE B C 1
ATOM 1941 O O . PHE B 1 74 ? 2.809 -22.625 1.481 1 98.81 74 PHE B O 1
ATOM 1948 N N . LEU B 1 75 ? 2.764 -20.5 2.168 1 98.94 75 LEU B N 1
ATOM 1949 C CA . LEU B 1 75 ? 1.324 -20.453 2.396 1 98.94 75 LEU B CA 1
ATOM 1950 C C . LEU B 1 75 ? 0.645 -19.562 1.36 1 98.94 75 LEU B C 1
ATOM 1952 O O . LEU B 1 75 ? 0.974 -18.375 1.239 1 98.94 75 LEU B O 1
ATOM 1956 N N . ILE B 1 76 ? -0.281 -20.094 0.584 1 98.88 76 ILE B N 1
ATOM 1957 C CA . ILE B 1 76 ? -0.954 -19.391 -0.497 1 98.88 76 ILE B CA 1
ATOM 1958 C C . ILE B 1 76 ? -2.453 -19.328 -0.217 1 98.88 76 ILE B C 1
ATOM 1960 O O . ILE B 1 76 ? -3.096 -20.344 0.004 1 98.88 76 ILE B O 1
ATOM 1964 N N . THR B 1 77 ? -2.973 -18.125 -0.154 1 98.88 77 THR B N 1
ATOM 1965 C CA . THR B 1 77 ? -4.398 -17.891 0.033 1 98.88 77 THR B CA 1
ATOM 1966 C C . THR B 1 77 ? -4.82 -16.578 -0.613 1 98.88 77 THR B C 1
ATOM 1968 O O . THR B 1 77 ? -3.975 -15.734 -0.926 1 98.88 77 THR B O 1
ATOM 1971 N N . HIS B 1 78 ? -6.094 -16.422 -0.817 1 98.81 78 HIS B N 1
ATOM 1972 C CA . HIS B 1 78 ? -6.566 -15.172 -1.405 1 98.81 78 HIS B CA 1
ATOM 1973 C C . HIS B 1 78 ? -6.602 -14.055 -0.368 1 98.81 78 HIS B C 1
ATOM 1975 O O . HIS B 1 78 ? -6.297 -12.906 -0.683 1 98.81 78 HIS B O 1
ATOM 1981 N N . GLY B 1 79 ? -7.027 -14.406 0.841 1 98.12 79 GLY B N 1
ATOM 1982 C CA . GLY B 1 79 ? -6.977 -13.453 1.936 1 98.12 79 GLY B CA 1
ATOM 1983 C C . GLY B 1 79 ? -8.344 -12.938 2.344 1 98.12 79 GLY B C 1
ATOM 1984 O O . GLY B 1 79 ? -8.5 -12.352 3.418 1 98.12 79 GLY B O 1
ATOM 1985 N N . HIS B 1 80 ? -9.422 -13.133 1.584 1 97.62 80 HIS B N 1
ATOM 1986 C CA . HIS B 1 80 ? -10.742 -12.602 1.889 1 97.62 80 HIS B CA 1
ATOM 1987 C C . HIS B 1 80 ? -11.305 -13.219 3.166 1 97.62 80 HIS B C 1
ATOM 1989 O O . HIS B 1 80 ? -12.203 -12.648 3.793 1 97.62 80 HIS B O 1
ATOM 1995 N N . LEU B 1 81 ? -10.781 -14.367 3.604 1 97.06 81 LEU B N 1
ATOM 1996 C CA . LE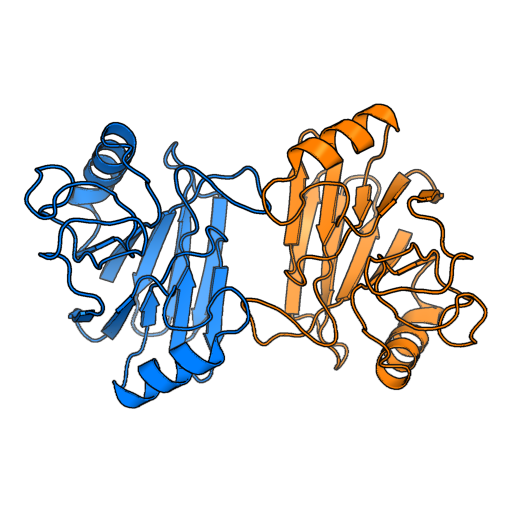U B 1 81 ? -11.219 -15.031 4.824 1 97.06 81 LEU B CA 1
ATOM 1997 C C . LEU B 1 81 ? -10.312 -14.672 5.996 1 97.06 81 LEU B C 1
ATOM 1999 O O . LEU B 1 81 ? -10.492 -15.18 7.105 1 97.06 81 LEU B O 1
ATOM 2003 N N . HIS B 1 82 ? -9.328 -13.805 5.766 1 97.19 82 HIS B N 1
ATOM 2004 C CA . HIS B 1 82 ? -8.297 -13.586 6.781 1 97.19 82 HIS B CA 1
ATOM 2005 C C . HIS B 1 82 ? -8.164 -12.102 7.117 1 97.19 82 HIS B C 1
ATOM 2007 O O . HIS B 1 82 ? -7.145 -11.68 7.676 1 97.19 82 HIS B O 1
ATOM 2013 N N . GLN B 1 83 ? -9.07 -11.25 6.719 1 96.06 83 GLN B N 1
ATOM 2014 C CA . GLN B 1 83 ? -9.156 -9.836 7.082 1 96.06 83 GLN B CA 1
ATOM 2015 C C . GLN B 1 83 ? -7.938 -9.07 6.578 1 96.06 83 GLN B C 1
ATOM 2017 O O . GLN B 1 83 ? -7.441 -8.172 7.258 1 96.06 83 GLN B O 1
ATOM 2022 N N . VAL B 1 84 ? -7.426 -9.398 5.422 1 95.62 84 VAL B N 1
ATOM 2023 C CA . VAL B 1 84 ? -6.152 -8.875 4.938 1 95.62 84 VAL B CA 1
ATOM 2024 C C . VAL B 1 84 ? -6.305 -7.395 4.574 1 95.62 84 VAL B C 1
ATOM 2026 O O . VAL B 1 84 ? -5.312 -6.676 4.438 1 95.62 84 VAL B O 1
ATOM 2029 N N . LYS B 1 85 ? -7.562 -6.887 4.387 1 93.69 85 LYS B N 1
ATOM 2030 C CA . LYS B 1 85 ? -7.766 -5.477 4.078 1 93.69 85 LYS B CA 1
ATOM 2031 C C . LYS B 1 85 ? -7.59 -4.609 5.32 1 93.69 85 LYS B C 1
ATOM 2033 O O . LYS B 1 85 ? -7.449 -3.389 5.219 1 93.69 85 LYS B O 1
ATOM 2038 N N . THR B 1 86 ? -7.559 -5.262 6.492 1 93.69 86 THR B N 1
ATOM 2039 C CA . THR B 1 86 ? -7.465 -4.531 7.75 1 93.69 86 THR B CA 1
ATOM 2040 C C . THR B 1 86 ? -6.129 -4.801 8.438 1 93.69 86 THR B C 1
ATOM 2042 O O . THR B 1 86 ? -5.414 -3.867 8.805 1 93.69 86 THR B O 1
ATOM 2045 N N . THR B 1 87 ? -5.773 -6.07 8.555 1 92.94 87 THR B N 1
ATOM 2046 C CA . THR B 1 87 ? -4.57 -6.449 9.289 1 92.94 87 THR B CA 1
ATOM 2047 C C . THR B 1 87 ? -3.992 -7.75 8.734 1 92.94 87 THR B C 1
ATOM 2049 O O . THR B 1 87 ? -4.719 -8.562 8.156 1 92.94 87 THR B O 1
ATOM 2052 N N . LEU B 1 88 ? -2.662 -7.91 9.008 1 95.56 88 LEU B N 1
ATOM 2053 C CA . LEU B 1 88 ? -2.027 -9.156 8.586 1 95.56 88 LEU B CA 1
ATOM 2054 C C . LEU B 1 88 ? -2.018 -10.172 9.727 1 95.56 88 LEU B C 1
ATOM 2056 O O . LEU B 1 88 ? -1.619 -11.32 9.531 1 95.56 88 LEU B O 1
ATOM 2060 N N . MET B 1 89 ? -2.518 -9.82 10.797 1 94.94 89 MET B N 1
ATOM 2061 C CA . MET B 1 89 ? -2.316 -10.602 12.008 1 94.94 89 MET B CA 1
ATOM 2062 C C . MET B 1 89 ? -2.973 -11.977 11.883 1 94.94 89 MET B C 1
ATOM 2064 O O . MET B 1 89 ? -2.348 -12.992 12.18 1 94.94 89 MET B O 1
ATOM 2068 N N . PRO B 1 90 ? -4.27 -12.086 11.445 1 97.12 90 PRO B N 1
ATOM 2069 C CA . PRO B 1 90 ? -4.848 -13.43 11.297 1 97.12 90 PRO B CA 1
ATOM 2070 C C . PRO B 1 90 ? -4.039 -14.32 10.352 1 97.12 90 PRO B C 1
ATOM 2072 O O . PRO B 1 90 ? -3.842 -15.5 10.641 1 97.12 90 PRO B O 1
ATOM 2075 N N . LEU B 1 91 ? -3.578 -13.789 9.312 1 97.19 91 LEU B N 1
ATOM 2076 C CA . LEU B 1 91 ? -2.787 -14.547 8.344 1 97.19 91 LEU B CA 1
ATOM 2077 C C . LEU B 1 91 ? -1.429 -14.914 8.93 1 97.19 91 LEU B C 1
ATOM 2079 O O . LEU B 1 91 ? -0.893 -15.984 8.641 1 97.19 91 LEU B O 1
ATOM 2083 N N . LYS B 1 92 ? -0.838 -14.031 9.695 1 97.31 92 LYS B N 1
ATOM 2084 C CA . LYS B 1 92 ? 0.413 -14.32 10.391 1 97.31 92 LYS B CA 1
ATOM 2085 C C . LYS B 1 92 ? 0.269 -15.531 11.305 1 97.31 92 LYS B C 1
ATOM 2087 O O . LYS B 1 92 ? 1.12 -16.422 11.297 1 97.31 92 LYS B O 1
ATOM 2092 N N . TYR B 1 93 ? -0.798 -15.523 12.016 1 97.69 93 TYR B N 1
ATOM 2093 C CA . TYR B 1 93 ? -1.042 -16.641 12.922 1 97.69 93 TYR B CA 1
ATOM 2094 C C . TYR B 1 93 ? -1.187 -17.953 12.148 1 97.69 93 TYR B C 1
ATOM 2096 O O . TYR B 1 93 ? -0.664 -18.984 12.562 1 97.69 93 TYR B O 1
ATOM 2104 N N . LYS B 1 94 ? -1.841 -17.906 11.07 1 98.12 94 LYS B N 1
ATOM 2105 C CA . LYS B 1 94 ? -1.971 -19.094 10.234 1 98.12 94 LYS B CA 1
ATOM 2106 C C . LYS B 1 94 ? -0.612 -19.547 9.711 1 98.12 94 LYS B C 1
ATOM 2108 O O . LYS B 1 94 ? -0.322 -20.75 9.68 1 98.12 94 LYS B O 1
ATOM 2113 N N . ALA B 1 95 ? 0.165 -18.609 9.25 1 98.44 95 ALA B N 1
ATOM 2114 C CA . ALA B 1 95 ? 1.502 -18.922 8.75 1 98.44 95 ALA B CA 1
ATOM 2115 C C . ALA B 1 95 ? 2.34 -19.609 9.82 1 98.44 95 ALA B C 1
ATOM 2117 O O . ALA B 1 95 ? 3.066 -20.562 9.531 1 98.44 95 ALA B O 1
ATOM 2118 N N . GLU B 1 96 ? 2.236 -19.078 11 1 97.62 96 GLU B N 1
ATOM 2119 C CA . GLU B 1 96 ? 2.955 -19.672 12.117 1 97.62 96 GLU B CA 1
ATOM 2120 C C . GLU B 1 96 ? 2.471 -21.094 12.391 1 97.62 96 GLU B C 1
ATOM 2122 O O . GLU B 1 96 ? 3.277 -22 12.609 1 97.62 96 GLU B O 1
ATOM 2127 N N . GLU B 1 97 ? 1.163 -21.25 12.391 1 98.06 97 GLU B N 1
ATOM 2128 C CA . GLU B 1 97 ? 0.573 -22.562 12.594 1 98.06 97 GLU B CA 1
ATOM 2129 C C . GLU B 1 97 ? 1.075 -23.562 11.555 1 98.06 97 GLU B C 1
ATOM 2131 O O . GLU B 1 97 ? 1.314 -24.734 11.875 1 98.06 97 GLU B O 1
ATOM 2136 N N . ASP B 1 98 ? 1.256 -23.109 10.375 1 98.25 98 ASP B N 1
ATOM 2137 C CA . ASP B 1 98 ? 1.635 -24 9.266 1 98.25 98 ASP B CA 1
ATOM 2138 C C . ASP B 1 98 ? 3.146 -23.984 9.055 1 98.25 98 ASP B C 1
ATOM 2140 O O . ASP B 1 98 ? 3.65 -24.625 8.125 1 98.25 98 ASP B O 1
ATOM 2144 N N . ASN B 1 99 ? 3.871 -23.203 9.844 1 98.12 99 ASN B N 1
ATOM 2145 C CA . ASN B 1 99 ? 5.32 -23.078 9.758 1 98.12 99 ASN B CA 1
ATOM 2146 C C . ASN B 1 99 ? 5.754 -22.578 8.383 1 98.12 99 ASN B C 1
ATOM 2148 O O . ASN B 1 99 ? 6.707 -23.109 7.801 1 98.12 99 ASN B O 1
ATOM 2152 N N . ALA B 1 100 ? 4.984 -21.703 7.824 1 98.56 100 ALA B N 1
ATOM 2153 C CA . ALA B 1 100 ? 5.297 -21.125 6.516 1 98.56 100 ALA B CA 1
ATOM 2154 C C . ALA B 1 100 ? 6.391 -20.078 6.621 1 98.56 100 ALA B C 1
ATOM 2156 O O . ALA B 1 100 ? 6.449 -19.328 7.605 1 98.56 100 ALA B O 1
ATOM 2157 N N . ASN B 1 101 ? 7.258 -19.938 5.59 1 98.12 101 ASN B N 1
ATOM 2158 C CA . ASN B 1 101 ? 8.289 -18.906 5.477 1 98.12 101 ASN B CA 1
ATOM 2159 C C . ASN B 1 101 ? 7.801 -17.719 4.664 1 98.12 101 ASN B C 1
ATOM 2161 O O . ASN B 1 101 ? 8.188 -16.578 4.938 1 98.12 101 ASN B O 1
ATOM 2165 N N . VAL B 1 102 ? 6.992 -18.047 3.688 1 98.69 102 VAL B N 1
ATOM 2166 C CA . VAL B 1 102 ? 6.48 -17.031 2.773 1 98.69 102 VAL B CA 1
ATOM 2167 C C . VAL B 1 102 ? 4.965 -17.172 2.645 1 98.69 102 VAL B C 1
ATOM 2169 O O . VAL B 1 102 ? 4.449 -18.281 2.504 1 98.69 102 VAL B O 1
ATOM 2172 N N . VAL B 1 103 ? 4.273 -16.078 2.783 1 98.88 103 VAL B N 1
ATOM 2173 C CA . VAL B 1 103 ? 2.832 -16.031 2.57 1 98.88 103 VAL B CA 1
ATOM 2174 C C . VAL B 1 103 ? 2.523 -15.219 1.31 1 98.88 103 VAL B C 1
ATOM 2176 O O . VAL B 1 103 ? 2.973 -14.078 1.17 1 98.88 103 VAL B O 1
ATOM 2179 N N . CYS B 1 104 ? 1.807 -15.781 0.341 1 98.88 104 CYS B N 1
ATOM 2180 C CA . CYS B 1 104 ? 1.301 -15.102 -0.848 1 98.88 104 CYS B CA 1
ATOM 2181 C C . CYS B 1 104 ? -0.211 -14.93 -0.776 1 98.88 104 CYS B C 1
ATOM 2183 O O . CYS B 1 104 ? -0.94 -15.891 -0.541 1 98.88 104 CYS B O 1
ATOM 2185 N N . PHE B 1 105 ? -0.621 -13.688 -0.915 1 98.75 105 PHE B N 1
ATOM 2186 C CA . PHE B 1 105 ? -2.049 -13.422 -0.796 1 98.75 105 PHE B CA 1
ATOM 2187 C C . PHE B 1 105 ? -2.461 -12.258 -1.692 1 98.75 105 PHE B C 1
ATOM 2189 O O . PHE B 1 105 ? -1.609 -11.609 -2.303 1 98.75 105 PHE B O 1
ATOM 2196 N N . GLY B 1 106 ? -3.768 -12.047 -1.928 1 98.5 106 GLY B N 1
ATOM 2197 C CA . GLY B 1 106 ? -4.309 -10.977 -2.752 1 98.5 106 GLY B CA 1
ATOM 2198 C C . GLY B 1 106 ? -5.52 -10.305 -2.139 1 98.5 106 GLY B C 1
ATOM 2199 O O . GLY B 1 106 ? -5.473 -9.852 -0.991 1 98.5 106 GLY B O 1
ATOM 2200 N N . HIS B 1 107 ? -6.516 -10.125 -2.844 1 98.19 107 HIS B N 1
ATOM 2201 C CA . HIS B 1 107 ? -7.84 -9.688 -2.414 1 98.19 107 HIS B CA 1
ATOM 2202 C C . HIS B 1 107 ? -7.906 -8.164 -2.303 1 98.19 107 HIS B C 1
ATOM 2204 O O . HIS B 1 107 ? -8.812 -7.543 -2.861 1 98.19 107 HIS B O 1
ATOM 2210 N N . SER B 1 108 ? -6.934 -7.535 -1.679 1 97.12 108 SER B N 1
ATOM 2211 C CA . SER B 1 108 ? -6.965 -6.09 -1.474 1 97.12 108 SER B CA 1
ATOM 2212 C C . SER B 1 108 ? -6.586 -5.344 -2.748 1 97.12 108 SER B C 1
ATOM 2214 O O . SER B 1 108 ? -6.883 -4.156 -2.889 1 97.12 108 SER B O 1
ATOM 2216 N N . HIS B 1 109 ? -5.914 -5.973 -3.676 1 97.88 109 HIS B N 1
ATOM 2217 C CA . HIS B 1 109 ? -5.418 -5.402 -4.922 1 97.88 109 HIS B CA 1
ATOM 2218 C C . HIS B 1 109 ? -4.289 -4.41 -4.668 1 97.88 109 HIS B C 1
ATOM 2220 O O . HIS B 1 109 ? -3.971 -3.592 -5.531 1 97.88 109 HIS B O 1
ATOM 2226 N N . ILE B 1 110 ? -3.783 -4.406 -3.502 1 96.75 110 ILE B N 1
ATOM 2227 C CA . ILE B 1 110 ? -2.75 -3.453 -3.113 1 96.75 110 ILE B CA 1
ATOM 2228 C C . ILE B 1 110 ? -1.407 -4.172 -2.986 1 96.75 110 ILE B C 1
ATOM 2230 O O . ILE B 1 110 ? -1.247 -5.055 -2.143 1 96.75 110 ILE B O 1
ATOM 2234 N N . ALA B 1 111 ? -0.457 -3.754 -3.787 1 96.62 111 ALA B N 1
ATOM 2235 C CA . ALA B 1 111 ? 0.873 -4.359 -3.803 1 96.62 111 ALA B CA 1
ATOM 2236 C C . ALA B 1 111 ? 1.62 -4.07 -2.504 1 96.62 111 ALA B C 1
ATOM 2238 O O . ALA B 1 111 ? 1.614 -2.938 -2.014 1 96.62 111 ALA B O 1
ATOM 2239 N N . GLY B 1 112 ? 2.23 -5.137 -1.927 1 94.94 112 GLY B N 1
ATOM 2240 C CA . GLY B 1 112 ? 3.027 -4.953 -0.725 1 94.94 112 GLY B CA 1
ATOM 2241 C C . GLY B 1 112 ? 3.801 -6.195 -0.326 1 94.94 112 GLY B C 1
ATOM 2242 O O . GLY B 1 112 ? 3.352 -7.316 -0.568 1 94.94 112 GLY B O 1
ATOM 2243 N N . ALA B 1 113 ? 4.957 -5.969 0.269 1 96.88 113 ALA B N 1
ATOM 2244 C CA . ALA B 1 113 ? 5.785 -7.031 0.837 1 96.88 113 ALA B CA 1
ATOM 2245 C C . ALA B 1 113 ? 6.336 -6.625 2.199 1 96.88 113 ALA B C 1
ATOM 2247 O O . ALA B 1 113 ? 6.848 -5.512 2.363 1 96.88 113 ALA B O 1
ATOM 2248 N N . GLU B 1 114 ? 6.207 -7.496 3.141 1 95.38 114 GLU B N 1
ATOM 2249 C CA . GLU B 1 114 ? 6.648 -7.176 4.496 1 95.38 114 GLU B CA 1
ATOM 2250 C C . GLU B 1 114 ? 7.121 -8.422 5.23 1 95.38 114 GLU B C 1
ATOM 2252 O O . GLU B 1 114 ? 6.52 -9.492 5.102 1 95.38 114 GLU B O 1
ATOM 2257 N N . MET B 1 115 ? 8.242 -8.273 5.953 1 95.62 115 MET B N 1
ATOM 2258 C CA . MET B 1 115 ? 8.719 -9.32 6.852 1 95.62 115 MET B CA 1
ATOM 2259 C C . MET B 1 115 ? 8.141 -9.141 8.25 1 95.62 115 MET B C 1
ATOM 2261 O O . MET B 1 115 ? 8.336 -8.094 8.875 1 95.62 115 MET B O 1
ATOM 2265 N N . VAL B 1 116 ? 7.375 -10.094 8.672 1 93.88 116 VAL B N 1
ATOM 2266 C CA . VAL B 1 116 ? 6.809 -10.062 10.016 1 93.88 116 VAL B CA 1
ATOM 2267 C C . VAL B 1 116 ? 7.215 -11.32 10.781 1 93.88 116 VAL B C 1
ATOM 2269 O O . VAL B 1 116 ? 6.828 -12.43 10.414 1 93.88 116 VAL B O 1
ATOM 2272 N N . ASP B 1 117 ? 7.992 -11.141 11.844 1 93.25 117 ASP B N 1
ATOM 2273 C CA . ASP B 1 117 ? 8.461 -12.242 12.68 1 93.25 117 ASP B CA 1
ATOM 2274 C C . ASP B 1 117 ? 9.055 -13.367 11.82 1 93.25 117 ASP B C 1
ATOM 2276 O O . ASP B 1 117 ? 8.664 -14.523 11.953 1 93.25 117 ASP B O 1
ATOM 2280 N N . HIS B 1 118 ? 9.844 -13.094 10.875 1 94.69 118 HIS B N 1
ATOM 2281 C CA . HIS B 1 118 ? 10.656 -13.977 10.055 1 94.69 118 HIS B CA 1
ATOM 2282 C C . HIS B 1 118 ? 9.82 -14.625 8.953 1 94.69 118 HIS B C 1
ATOM 2284 O O . HIS B 1 118 ? 10.273 -15.578 8.305 1 94.69 118 HIS B O 1
ATOM 2290 N N . VAL B 1 119 ? 8.586 -14.211 8.828 1 97.25 119 VAL B N 1
ATOM 2291 C CA . VAL B 1 119 ? 7.75 -14.664 7.727 1 97.25 119 VAL B CA 1
ATOM 2292 C C . VAL B 1 119 ? 7.57 -13.539 6.711 1 97.25 119 VAL B C 1
ATOM 2294 O O . VAL B 1 119 ? 7.27 -12.406 7.078 1 97.25 119 VAL B O 1
ATOM 2297 N N . LEU B 1 120 ? 7.824 -13.812 5.449 1 98.25 120 LEU B N 1
ATOM 2298 C CA . LEU B 1 120 ? 7.652 -12.828 4.387 1 98.25 120 LEU B CA 1
ATOM 2299 C C . LEU B 1 120 ? 6.23 -12.867 3.842 1 98.25 120 LEU B C 1
ATOM 2301 O O . LEU B 1 120 ? 5.738 -13.922 3.439 1 98.25 120 LEU B O 1
ATOM 2305 N N . PHE B 1 121 ? 5.523 -11.734 3.887 1 98.56 121 PHE B N 1
ATOM 2306 C CA . PHE B 1 121 ? 4.195 -11.57 3.309 1 98.56 121 PHE B CA 1
ATOM 2307 C C . PHE B 1 121 ? 4.27 -10.836 1.978 1 98.56 121 PHE B C 1
ATOM 2309 O O . PHE B 1 121 ? 4.875 -9.766 1.888 1 98.56 121 PHE B O 1
ATOM 2316 N N . ILE B 1 122 ? 3.621 -11.391 0.937 1 98.62 122 ILE B N 1
ATOM 2317 C CA . ILE B 1 122 ? 3.658 -10.766 -0.382 1 98.62 122 ILE B CA 1
ATOM 2318 C C . ILE B 1 122 ? 2.242 -10.664 -0.944 1 98.62 122 ILE B C 1
ATOM 2320 O O . ILE B 1 122 ? 1.555 -11.68 -1.099 1 98.62 122 ILE B O 1
ATOM 2324 N N . ASN B 1 123 ? 1.771 -9.547 -1.216 1 98.69 123 ASN B N 1
ATOM 2325 C CA . ASN B 1 123 ? 0.643 -9.258 -2.096 1 98.69 123 ASN B CA 1
ATOM 2326 C C . ASN B 1 123 ? 1.107 -8.672 -3.426 1 98.69 123 ASN B C 1
ATOM 2328 O O . ASN B 1 123 ? 1.647 -7.562 -3.467 1 98.69 123 ASN B O 1
ATOM 2332 N N . PRO B 1 124 ? 0.931 -9.406 -4.477 1 98.69 124 PRO B N 1
ATOM 2333 C CA . PRO B 1 124 ? 1.452 -8.922 -5.758 1 98.69 124 PRO B CA 1
ATOM 2334 C C . PRO B 1 124 ? 0.639 -7.766 -6.328 1 98.69 124 PRO B C 1
ATOM 2336 O O . PRO B 1 124 ? 1.022 -7.18 -7.344 1 98.69 124 PRO B O 1
ATOM 2339 N N . GLY B 1 125 ? -0.408 -7.371 -5.625 1 97.88 125 GLY B N 1
ATOM 2340 C CA . GLY B 1 125 ? -1.332 -6.41 -6.203 1 97.88 125 GLY B CA 1
ATOM 2341 C C . GLY B 1 125 ? -2.295 -7.035 -7.199 1 97.88 125 GLY B C 1
ATOM 2342 O O . GLY B 1 125 ? -2.764 -8.156 -6.996 1 97.88 125 GLY B O 1
ATOM 2343 N N . SER B 1 126 ? -2.703 -6.273 -8.086 1 98 126 SER B N 1
ATOM 2344 C CA . SER B 1 126 ? -3.557 -6.75 -9.172 1 98 126 SER B CA 1
ATOM 2345 C C . SER B 1 126 ? -3.006 -6.34 -10.531 1 98 126 SER B C 1
ATOM 2347 O O . SER B 1 126 ? -2.631 -5.18 -10.727 1 98 126 SER B O 1
ATOM 2349 N N . ILE B 1 127 ? -2.98 -7.242 -11.359 1 95.94 127 ILE B N 1
ATOM 2350 C CA . ILE B 1 127 ? -2.447 -6.965 -12.688 1 95.94 127 ILE B CA 1
ATOM 2351 C C . ILE B 1 127 ? -3.531 -6.332 -13.555 1 95.94 127 ILE B C 1
ATOM 2353 O O . ILE B 1 127 ? -3.26 -5.883 -14.672 1 95.94 127 ILE B O 1
ATOM 2357 N N . LEU B 1 128 ? -4.762 -6.223 -13.031 1 95.88 128 LEU B N 1
ATOM 2358 C CA . LEU B 1 128 ? -5.852 -5.68 -13.836 1 95.88 128 LEU B CA 1
ATOM 2359 C C . LEU B 1 128 ? -6.496 -4.484 -13.141 1 95.88 128 LEU B C 1
ATOM 2361 O O . LEU B 1 128 ? -6.727 -3.447 -13.766 1 95.88 128 LEU B O 1
ATOM 2365 N N . LEU B 1 129 ? -6.785 -4.562 -11.867 1 95.69 129 LEU B N 1
ATOM 2366 C CA . LEU B 1 129 ? -7.531 -3.553 -11.125 1 95.69 129 LEU B CA 1
ATOM 2367 C C . LEU B 1 129 ? -6.758 -3.102 -9.891 1 95.69 129 LEU B C 1
ATOM 2369 O O . LEU B 1 129 ? -7.23 -3.266 -8.766 1 95.69 129 LEU B O 1
ATOM 2373 N N . PRO B 1 130 ? -5.617 -2.508 -10.164 1 95.56 130 PRO B N 1
ATOM 2374 C CA . PRO B 1 130 ? -4.867 -2.055 -8.992 1 95.56 130 PRO B CA 1
ATOM 2375 C C . PRO B 1 130 ? -5.633 -1.031 -8.156 1 95.56 130 PRO B C 1
ATOM 2377 O O . PRO B 1 130 ? -6.48 -0.309 -8.688 1 95.56 130 PRO B O 1
ATOM 2380 N N . ARG B 1 131 ? -5.434 -1.055 -6.883 1 93.69 131 ARG B N 1
ATOM 2381 C CA . ARG B 1 131 ? -6.086 -0.109 -5.98 1 93.69 131 ARG B CA 1
ATOM 2382 C C . ARG B 1 131 ? -5.062 0.817 -5.328 1 93.69 131 ARG B C 1
ATOM 2384 O O . ARG B 1 131 ? -3.926 0.415 -5.074 1 93.69 131 ARG B O 1
ATOM 2391 N N . MET B 1 132 ? -5.473 2.074 -5.059 1 90.06 132 MET B N 1
ATOM 2392 C CA . MET B 1 132 ? -4.684 3.129 -4.426 1 90.06 132 MET B CA 1
ATOM 2393 C C . MET B 1 132 ? -3.531 3.562 -5.324 1 90.06 132 MET B C 1
ATOM 2395 O O . MET B 1 132 ? -2.627 4.273 -4.883 1 90.06 132 MET B O 1
ATOM 2399 N N . THR B 1 133 ? -3.471 2.994 -6.504 1 90.56 133 THR B N 1
ATOM 2400 C CA . THR B 1 133 ? -2.465 3.289 -7.516 1 90.56 133 THR B CA 1
ATOM 2401 C C . THR B 1 133 ? -3.012 3.031 -8.914 1 90.56 133 THR B C 1
ATOM 2403 O O . THR B 1 133 ? -4.09 2.453 -9.07 1 90.56 133 THR B O 1
ATOM 2406 N N . THR B 1 134 ? -2.336 3.52 -9.812 1 87.88 134 THR B N 1
ATOM 2407 C CA . THR B 1 134 ? -2.701 3.215 -11.188 1 87.88 134 THR B CA 1
ATOM 2408 C C . THR B 1 134 ? -1.82 2.102 -11.75 1 87.88 134 THR B C 1
ATOM 2410 O O . THR B 1 134 ? -2.074 1.593 -12.844 1 87.88 134 THR B O 1
ATOM 2413 N N . LYS B 1 135 ? -0.851 1.682 -10.984 1 92.06 135 LYS B N 1
ATOM 2414 C CA . LYS B 1 135 ? 0.156 0.754 -11.492 1 92.06 135 LYS B CA 1
ATOM 2415 C C . LYS B 1 135 ? -0.298 -0.694 -11.336 1 92.06 135 LYS B C 1
ATOM 2417 O O . LYS B 1 135 ? -0.471 -1.173 -10.211 1 92.06 135 LYS B O 1
ATOM 2422 N N . LYS B 1 136 ? -0.434 -1.408 -12.43 1 96.12 136 LYS B N 1
ATOM 2423 C CA . LYS B 1 136 ? -0.658 -2.852 -12.43 1 96.12 136 LYS B CA 1
ATOM 2424 C C . LYS B 1 136 ? 0.604 -3.602 -12.008 1 96.12 136 LYS B C 1
ATOM 2426 O O . LYS B 1 136 ? 1.712 -3.23 -12.406 1 96.12 136 LYS B O 1
ATOM 2431 N N . THR B 1 137 ? 0.405 -4.688 -11.195 1 98.25 137 THR B N 1
ATOM 2432 C CA . THR B 1 137 ? 1.643 -5.32 -10.75 1 98.25 137 THR B CA 1
ATOM 2433 C C . THR B 1 137 ? 1.463 -6.832 -10.617 1 98.25 137 THR B C 1
ATOM 2435 O O . THR B 1 137 ? 0.349 -7.312 -10.406 1 98.25 137 THR B O 1
ATOM 2438 N N . TYR B 1 138 ? 2.482 -7.574 -10.836 1 98.75 138 TYR B N 1
ATOM 2439 C CA . TYR B 1 138 ? 2.756 -8.938 -10.398 1 98.75 138 TYR B CA 1
ATOM 2440 C C . TYR B 1 138 ? 4.172 -9.062 -9.852 1 98.75 138 TYR B C 1
ATOM 2442 O O . TYR B 1 138 ? 4.934 -8.094 -9.852 1 98.75 138 TYR B O 1
ATOM 2450 N N . VAL B 1 139 ? 4.551 -10.297 -9.328 1 98.81 139 VAL B N 1
ATOM 2451 C CA . VAL B 1 139 ? 5.809 -10.383 -8.594 1 98.81 139 VAL B CA 1
ATOM 2452 C C . VAL B 1 139 ? 6.648 -11.539 -9.141 1 98.81 139 VAL B C 1
ATOM 2454 O O . VAL B 1 139 ? 6.121 -12.602 -9.445 1 98.81 139 VAL B O 1
ATOM 2457 N N . ILE B 1 140 ? 7.902 -11.258 -9.305 1 98.88 140 ILE B N 1
ATOM 2458 C CA . ILE B 1 140 ? 8.891 -12.328 -9.32 1 98.88 140 ILE B CA 1
ATOM 2459 C C . ILE B 1 140 ? 9.656 -12.344 -8 1 98.88 140 ILE B C 1
ATOM 2461 O O . ILE B 1 140 ? 10.312 -11.367 -7.641 1 98.88 140 ILE B O 1
ATOM 2465 N N . LEU B 1 141 ? 9.586 -13.398 -7.281 1 98.81 141 LEU B N 1
ATOM 2466 C CA . LEU B 1 141 ? 10.328 -13.594 -6.039 1 98.81 141 LEU B CA 1
ATOM 2467 C C . LEU B 1 141 ? 11.578 -14.43 -6.277 1 98.81 141 LEU B C 1
ATOM 2469 O O . LEU B 1 141 ? 11.492 -15.539 -6.82 1 98.81 141 LEU B O 1
ATOM 2473 N N . GLU B 1 142 ? 12.672 -13.906 -5.918 1 98.69 142 GLU B N 1
ATOM 2474 C CA . GLU B 1 142 ? 13.914 -14.672 -5.902 1 98.69 142 GLU B CA 1
ATOM 2475 C C . GLU B 1 142 ? 14.289 -15.086 -4.48 1 98.69 142 GLU B C 1
ATOM 2477 O O . GLU B 1 142 ? 14.398 -14.242 -3.59 1 98.69 142 GLU B O 1
ATOM 2482 N N . VAL B 1 143 ? 14.484 -16.359 -4.305 1 98.12 143 VAL B N 1
ATOM 2483 C CA . VAL B 1 143 ? 14.859 -16.906 -3.002 1 98.12 143 VAL B CA 1
ATOM 2484 C C . VAL B 1 143 ? 16.297 -17.406 -3.039 1 98.12 143 VAL B C 1
ATOM 2486 O O . VAL B 1 143 ? 16.625 -18.312 -3.811 1 98.12 143 VAL B O 1
ATOM 2489 N N . THR B 1 144 ? 17.078 -16.812 -2.219 1 97.06 144 THR B N 1
ATOM 2490 C CA . THR B 1 144 ? 18.453 -17.266 -2.037 1 97.06 144 THR B CA 1
ATOM 2491 C C . THR B 1 144 ? 18.641 -17.844 -0.637 1 97.06 144 THR B C 1
ATOM 2493 O O . THR B 1 144 ? 17.688 -17.938 0.137 1 97.06 144 THR B O 1
ATOM 2496 N N . GLU B 1 145 ? 19.859 -18.234 -0.295 1 95.31 145 GLU B N 1
ATOM 2497 C CA . GLU B 1 145 ? 20.141 -18.797 1.021 1 95.31 145 GLU B CA 1
ATOM 2498 C C . GLU B 1 145 ? 19.969 -17.75 2.117 1 95.31 145 GLU B C 1
ATOM 2500 O O . GLU B 1 145 ? 19.5 -18.062 3.217 1 95.31 145 GLU B O 1
ATOM 2505 N N . LYS B 1 146 ? 20.188 -16.453 1.801 1 96.31 146 LYS B N 1
ATOM 2506 C CA . LYS B 1 146 ? 20.266 -15.461 2.861 1 96.31 146 LYS B CA 1
ATOM 2507 C C . LYS B 1 146 ? 19.172 -14.406 2.703 1 96.31 146 LYS B C 1
ATOM 2509 O O . LYS B 1 146 ? 18.891 -13.656 3.637 1 96.31 146 LYS B O 1
ATOM 2514 N N . GLU B 1 147 ? 18.609 -14.43 1.449 1 97.94 147 GLU B N 1
ATOM 2515 C CA . GLU B 1 147 ? 17.734 -13.273 1.201 1 97.94 147 GLU B CA 1
ATOM 2516 C C . GLU B 1 147 ? 16.516 -13.672 0.384 1 97.94 147 GLU B C 1
ATOM 2518 O O . GLU B 1 147 ? 16.531 -14.688 -0.316 1 97.94 147 GLU B O 1
ATOM 2523 N N . TYR B 1 148 ? 15.453 -12.93 0.573 1 98.25 148 TYR B N 1
ATOM 2524 C CA . TYR B 1 148 ? 14.336 -12.844 -0.359 1 98.25 148 TYR B CA 1
ATOM 2525 C C . TYR B 1 148 ? 14.406 -11.562 -1.185 1 98.25 148 TYR B C 1
ATOM 2527 O O . TYR B 1 148 ? 14.508 -10.469 -0.632 1 98.25 148 TYR B O 1
ATOM 2535 N N . ILE B 1 149 ? 14.391 -11.641 -2.473 1 98.56 149 ILE B N 1
ATOM 2536 C CA . ILE B 1 149 ? 14.336 -10.469 -3.342 1 98.56 149 ILE B CA 1
ATOM 2537 C C . ILE B 1 149 ? 13 -10.445 -4.09 1 98.56 149 ILE B C 1
ATOM 2539 O O . ILE B 1 149 ? 12.703 -11.359 -4.863 1 98.56 149 ILE B O 1
ATOM 2543 N N . VAL B 1 150 ? 12.18 -9.406 -3.814 1 98.69 150 VAL B N 1
ATOM 2544 C CA . VAL B 1 150 ? 10.844 -9.266 -4.387 1 98.69 150 VAL B CA 1
ATOM 2545 C C . VAL B 1 150 ? 10.859 -8.203 -5.477 1 98.69 150 VAL B C 1
ATOM 2547 O O . VAL B 1 150 ? 11.062 -7.016 -5.195 1 98.69 150 VAL B O 1
ATOM 2550 N N . HIS B 1 151 ? 10.641 -8.586 -6.742 1 98.62 151 HIS B N 1
ATOM 2551 C CA . HIS B 1 151 ? 10.539 -7.641 -7.852 1 98.62 151 HIS B CA 1
ATOM 2552 C C . HIS B 1 151 ? 9.086 -7.473 -8.297 1 98.62 151 HIS B C 1
ATOM 2554 O O . HIS B 1 151 ? 8.453 -8.43 -8.734 1 98.62 151 HIS B O 1
ATOM 2560 N N . TYR B 1 152 ? 8.578 -6.285 -8.18 1 98.38 152 TYR B N 1
ATOM 2561 C CA . TYR B 1 152 ? 7.277 -5.98 -8.766 1 98.38 152 TYR B CA 1
ATOM 2562 C C . TYR B 1 152 ? 7.418 -5.566 -10.227 1 98.38 152 TYR B C 1
ATOM 2564 O O . TYR B 1 152 ? 8.211 -4.68 -10.547 1 98.38 152 TYR B O 1
ATOM 2572 N N . TYR B 1 153 ? 6.664 -6.223 -11.07 1 98.5 153 TYR B N 1
ATOM 2573 C CA . TYR B 1 153 ? 6.613 -5.945 -12.5 1 98.5 153 TYR B CA 1
ATOM 2574 C C . TYR B 1 153 ? 5.27 -5.34 -12.891 1 98.5 153 TYR B C 1
ATOM 2576 O O . TYR B 1 153 ? 4.242 -5.641 -12.273 1 98.5 153 TYR B O 1
ATOM 2584 N N . ASN B 1 154 ? 5.312 -4.531 -13.938 1 97.25 154 ASN B N 1
ATOM 2585 C CA . ASN B 1 154 ? 4.055 -4.105 -14.547 1 97.25 154 ASN B CA 1
ATOM 2586 C C . ASN B 1 154 ? 3.633 -5.047 -15.672 1 97.25 154 ASN B C 1
ATOM 2588 O O . ASN B 1 154 ? 4.297 -6.051 -15.93 1 97.25 154 ASN B O 1
ATOM 2592 N N . ASP B 1 155 ? 2.488 -4.711 -16.312 1 95.62 155 ASP B N 1
ATOM 2593 C CA . ASP B 1 155 ? 1.916 -5.59 -17.328 1 95.62 155 ASP B CA 1
ATOM 2594 C C . ASP B 1 155 ? 2.764 -5.594 -18.594 1 95.62 155 ASP B C 1
ATOM 2596 O O . ASP B 1 155 ? 2.621 -6.48 -19.438 1 95.62 155 ASP B O 1
ATOM 2600 N N . LEU B 1 156 ? 3.729 -4.656 -18.672 1 96 156 LEU B N 1
ATOM 2601 C CA . LEU B 1 156 ? 4.609 -4.586 -19.844 1 96 156 LEU B CA 1
ATOM 2602 C C . LEU B 1 156 ? 5.895 -5.375 -19.594 1 96 156 LEU B C 1
ATOM 2604 O O . LEU B 1 156 ? 6.715 -5.527 -20.5 1 96 156 LEU B O 1
ATOM 2608 N N . GLY B 1 157 ? 6.074 -5.875 -18.406 1 97.19 157 GLY B N 1
ATOM 2609 C CA . GLY B 1 157 ? 7.234 -6.688 -18.094 1 97.19 157 GLY B CA 1
ATOM 2610 C C . GLY B 1 157 ? 8.406 -5.875 -17.562 1 97.19 157 GLY B C 1
ATOM 2611 O O . GLY B 1 157 ? 9.547 -6.336 -17.578 1 97.19 157 GLY B O 1
ATOM 2612 N N . ASP B 1 158 ? 8.102 -4.621 -17.188 1 97.5 158 ASP B N 1
ATOM 2613 C CA . ASP B 1 158 ? 9.141 -3.781 -16.594 1 97.5 158 ASP B CA 1
ATOM 2614 C C . ASP B 1 158 ? 9.125 -3.861 -15.07 1 97.5 158 ASP B C 1
ATOM 2616 O O . ASP B 1 158 ? 8.047 -3.91 -14.461 1 97.5 158 ASP B O 1
ATOM 2620 N N . ILE B 1 159 ? 10.305 -3.801 -14.422 1 97.19 159 ILE B N 1
ATOM 2621 C CA . ILE B 1 159 ? 10.375 -3.738 -12.969 1 97.19 159 ILE B CA 1
ATOM 2622 C C . ILE B 1 159 ? 9.953 -2.348 -12.492 1 97.19 159 ILE B C 1
ATOM 2624 O O . ILE B 1 159 ? 10.469 -1.338 -12.984 1 97.19 159 ILE B O 1
ATOM 2628 N N . VAL B 1 160 ? 9.008 -2.346 -11.555 1 94.06 160 VAL B N 1
ATOM 2629 C CA . VAL B 1 160 ? 8.531 -1.05 -11.086 1 94.06 160 VAL B CA 1
ATOM 2630 C C . VAL B 1 160 ? 9.039 -0.793 -9.664 1 94.06 160 VAL B C 1
ATOM 2632 O O . VAL B 1 160 ? 9.172 0.359 -9.25 1 94.06 160 VAL B O 1
ATOM 2635 N N . GLN B 1 161 ? 9.305 -1.826 -8.906 1 92.75 161 GLN B N 1
ATOM 2636 C CA . GLN B 1 161 ? 9.844 -1.729 -7.555 1 92.75 161 GLN B CA 1
ATOM 2637 C C . GLN B 1 161 ? 10.453 -3.053 -7.109 1 92.75 161 GLN B C 1
ATOM 2639 O O . GLN B 1 161 ? 10.016 -4.121 -7.535 1 92.75 161 GLN B O 1
ATOM 2644 N N . SER B 1 162 ? 11.477 -2.92 -6.223 1 96.44 162 SER B N 1
ATOM 2645 C CA . SER B 1 162 ? 12.094 -4.121 -5.664 1 96.44 162 SER B CA 1
ATOM 2646 C C . SER B 1 162 ? 12.359 -3.961 -4.168 1 96.44 162 SER B C 1
ATOM 2648 O O . SER B 1 162 ? 12.648 -2.859 -3.697 1 96.44 162 SER B O 1
ATOM 2650 N N . HIS B 1 163 ? 12.203 -5.039 -3.471 1 95.31 163 HIS B N 1
ATOM 2651 C CA . HIS B 1 163 ? 12.516 -5.113 -2.047 1 95.31 163 HIS B CA 1
ATOM 2652 C C . HIS B 1 163 ? 13.398 -6.316 -1.736 1 95.31 163 HIS B C 1
ATOM 2654 O O . HIS B 1 163 ? 13.203 -7.395 -2.299 1 95.31 163 HIS B O 1
ATOM 2660 N N . THR B 1 164 ? 14.344 -6.078 -0.834 1 96.5 164 THR B N 1
ATOM 2661 C CA . THR B 1 164 ? 15.188 -7.172 -0.363 1 96.5 164 THR B CA 1
ATOM 2662 C C . THR B 1 164 ? 15.016 -7.379 1.14 1 96.5 164 THR B C 1
ATOM 2664 O O . THR B 1 164 ? 14.984 -6.414 1.906 1 96.5 164 THR B O 1
ATOM 2667 N N . PHE B 1 165 ? 14.805 -8.641 1.507 1 96.62 165 PHE B N 1
ATOM 2668 C CA . PHE B 1 165 ? 14.672 -9.016 2.91 1 96.62 165 PHE B CA 1
ATOM 2669 C C . PHE B 1 165 ? 15.703 -10.07 3.285 1 96.62 165 PHE B C 1
ATOM 2671 O O . PHE B 1 165 ? 15.961 -11 2.52 1 96.62 165 PHE B O 1
ATOM 2678 N N . THR B 1 166 ? 16.297 -9.922 4.434 1 95.56 166 THR B N 1
ATOM 2679 C CA . THR B 1 166 ? 17.266 -10.898 4.918 1 95.56 166 THR B CA 1
ATOM 2680 C C . THR B 1 166 ? 16.562 -12.016 5.688 1 95.56 166 THR B C 1
ATOM 2682 O O . THR B 1 166 ? 15.688 -11.758 6.508 1 95.56 166 THR B O 1
ATOM 2685 N N . LYS B 1 167 ? 17 -13.336 5.406 1 92.75 167 LYS B N 1
ATOM 2686 C CA . LYS B 1 167 ? 16.469 -14.492 6.125 1 92.75 167 LYS B CA 1
ATOM 2687 C C . LYS B 1 167 ? 17.125 -14.633 7.496 1 92.75 167 LYS B C 1
ATOM 2689 O O . LYS B 1 167 ? 18.328 -14.414 7.641 1 92.75 167 LYS B O 1
ATOM 2694 N N . HIS B 1 168 ? 16.391 -14.391 8.508 1 76.69 168 HIS B N 1
ATOM 2695 C CA . HIS B 1 168 ? 17.016 -14.594 9.812 1 76.69 168 HIS B CA 1
ATOM 2696 C C . HIS B 1 168 ? 17.156 -16.078 10.125 1 76.69 168 HIS B C 1
ATOM 2698 O O . HIS B 1 168 ? 16.281 -16.875 9.781 1 76.69 168 HIS B O 1
ATOM 2704 N N . GLU B 1 169 ? 18.391 -16.578 10.516 1 58.81 169 GLU B N 1
ATOM 2705 C CA . GLU B 1 169 ? 18.719 -17.938 10.969 1 58.81 169 GLU B CA 1
ATOM 2706 C C . GLU B 1 169 ? 17.906 -18.297 12.203 1 58.81 169 GLU B C 1
ATOM 2708 O O . GLU B 1 169 ? 17.531 -17.438 12.992 1 58.81 169 GLU B O 1
#

Organism: NCBI:txid33932

InterPro domains:
  IPR000979 Phosphodiesterase MJ0936/Vps29 [PTHR11124] (2-163)
  IPR000979 Phosphodiesterase MJ0936/Vps29 [TIGR00040] (1-149)
  IPR024654 Calcineurin-like phosphoesterase domain, lpxH-type [PF12850] (1-145)
  IPR029052 Metallo-dependent phosphatase-like [G3DSA:3.60.21.10] (1-166)
  IPR029052 Metallo-dependent phosphatase-like [SSF56300] (1-162)
  IPR041802 YfcE-like, metallophosphatase domain [cd00841] (2-147)

Nearest PDB structures (foldseek):
  3ck2-assembly1_A  TM=9.707E-01  e=5.686E-22  Streptococcus pneumoniae TIGR4
  5xcj-assembly1_A  TM=7.827E-01  e=1.041E-12  Entamoeba histolytica
  5xck-assembly2_B  TM=7.728E-01  e=3.325E-12  Entamoeba histolytica
  5xch-assembly2_B  TM=7.832E-01  e=6.512E-12  Entamoeba histolytica
  6vab-assembly1_C  TM=7.841E-01  e=5.421E-12  Mus musculus

Radius of gyration: 20.66 Å; Cα contacts (8 Å, |Δi|>4): 887; chains: 2; bounding box: 37×55×45 Å

Sequence (338 aa):
MKVLIMSDSHGNKELVTKVKERHSDEVNVMIHCGDSELPKNSSEMNDFLAVRGNCDYDTLYPEVLVEDIEQTRFLITHGHLHQVKTTLMPLKYKAEEDNANVVCFGHSHIAGAEMVDHVLFINPGSILLPRMTTKKTYVILEVTEKEYIVHYYNDLGDIVQSHTFTKHEMKVLIMSDSHGNKELVTKVKERHSDEVNVMIHCGDSELPKNSSEMNDFLAVRGNCDYDTLYPEVLVEDIEQTRFLITHGHLHQVKTTLMPLKYKAEEDNANVVCFGHSHIAGAEMVDHVLFINPGSILLPRMTTKKTYVILEVTEKEYIVHYYNDLGDIVQSHTFTKHE